Protein AF-0000000070112935 (afdb_homodimer)

pLDDT: mean 85.72, std 12.42, range [43.59, 98.5]

Nearest PDB structures (foldseek):
  8iyj-assembly1_V9  TM=4.401E-01  e=3.530E+00  Mus musculus
  8iyj-assembly1_V9  TM=4.356E-01  e=3.530E+00  Mus musculus

Radius of gyration: 22.97 Å; Cα contacts (8 Å, |Δi|>4): 124; chains: 2; bounding box: 24×84×44 Å

Solvent-accessible surface area (backbone atoms only — not comparable to full-atom values): 9910 Å² total; per-residue (Å²): 134,61,72,69,60,52,50,55,52,51,50,51,49,52,50,50,50,53,52,49,54,52,50,50,52,51,52,53,50,51,49,50,53,53,49,52,65,73,33,54,91,50,32,91,42,75,54,36,54,51,50,50,52,25,49,54,41,27,49,49,10,49,50,37,28,52,52,25,52,48,53,51,49,50,52,51,52,53,51,48,52,51,50,52,52,51,50,52,52,53,59,70,70,101,136,61,72,70,58,52,49,54,52,52,51,51,49,53,52,49,49,54,51,49,54,53,51,50,53,49,52,54,51,52,50,51,54,53,48,51,64,73,34,53,92,48,31,92,43,74,53,37,54,52,50,51,51,26,49,54,40,27,49,50,11,50,50,37,28,52,51,24,52,48,52,50,49,50,50,52,51,53,50,48,51,51,50,50,51,5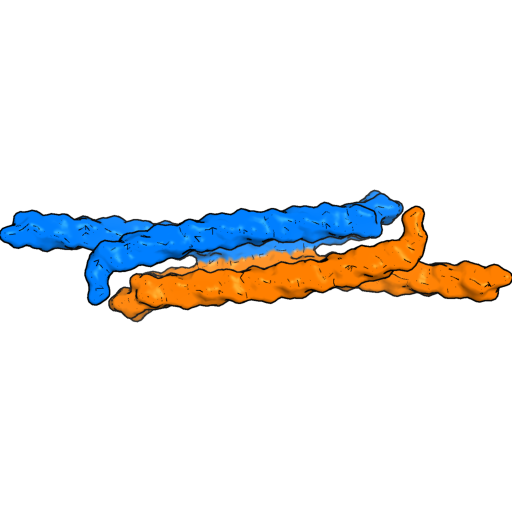0,50,51,52,53,59,69,71,100

Secondary structure (DSSP, 8-state):
--HHHHHHHHHHHHHHHHHHHHHHHHHHHHHHHHHHHHTGGGIIIIIHHHHHHHHHHHHHHHHHHHHHHHHHHHHHHHHHHHHHHHHHHHHHH-/--HHHHHHHHHHHHHHHHHHHHHHHHHHHHHHHHHHHHTGGGIIIIIHHHHHHHHHHHHHHHHHHHHHHHHHHHHHHHHHHHHHHHHHHHHHH-

Foldseek 3Di:
DDLVVLVVVLVVLVVVLVVVLVVLVVVLVVVLVVQCVVCVVVCPDPSVVVSVVVSVVVVVVSVVVNVVSVVVSVVSVVVSVVSVVVVVVVVVVD/DDLVVLVVVLVVLVVVLVVVLVVLVVVLVVVLVVQCVVCVVVCPDPSVVVSVVVSVVVVVVSVVVNVVSVVVSVVSVVVSVVSVVVVVVVVVVD

InterPro domains:
  IPR010310 Type VII secretion system ESAT-6-like [PF06013] (3-88)
  IPR010310 Type VII secretion system ESAT-6-like [TIGR03930] (3-92)
  IPR036689 ESAT-6-like superfamily [SSF140453] (2-92)

Structure (mmCIF, N/CA/C/O backbone):
data_AF-0000000070112935-model_v1
#
loop_
_entity.id
_entity.type
_ent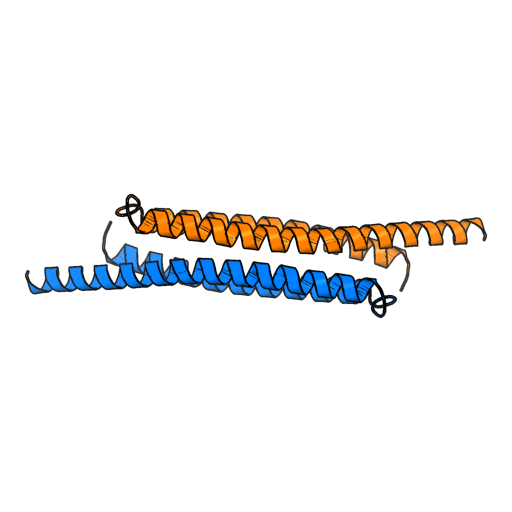ity.pdbx_description
1 polymer 'ESAT-6-like protein'
#
loop_
_atom_site.group_PDB
_atom_site.id
_atom_site.type_symbol
_atom_site.label_atom_id
_atom_site.label_alt_id
_atom_site.label_comp_id
_atom_site.label_asym_id
_atom_site.label_entity_id
_atom_site.label_seq_id
_atom_site.pdbx_PDB_ins_code
_atom_site.Cartn_x
_atom_site.Cartn_y
_atom_site.Cartn_z
_atom_site.occupancy
_atom_site.B_iso_or_equiv
_atom_site.auth_seq_id
_atom_site.auth_comp_id
_atom_site.auth_asym_id
_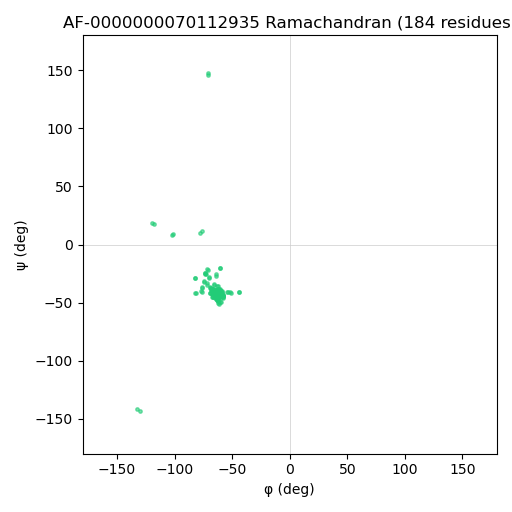atom_site.auth_atom_id
_atom_site.pdbx_PDB_model_num
ATOM 1 N N . MET A 1 1 ? 4.086 32.625 4.281 1 43.69 1 MET A N 1
ATOM 2 C CA . MET A 1 1 ? 3.27 31.5 3.836 1 43.69 1 MET A CA 1
ATOM 3 C C . MET A 1 1 ? 1.814 31.688 4.254 1 43.69 1 MET A C 1
ATOM 5 O O . MET A 1 1 ? 1.516 31.812 5.441 1 43.69 1 MET A O 1
ATOM 9 N N . SER A 1 2 ? 0.888 32.188 3.506 1 51.88 2 SER A N 1
ATOM 10 C CA . SER A 1 2 ? -0.446 32.625 3.898 1 51.88 2 SER A CA 1
ATOM 11 C C . SER A 1 2 ? -1.343 31.453 4.242 1 51.88 2 SER A C 1
ATOM 13 O O . SER A 1 2 ? -1.05 30.312 3.865 1 51.88 2 SER A O 1
ATOM 15 N N . ILE A 1 3 ? -2.236 31.641 5.195 1 59.41 3 ILE A N 1
ATOM 16 C CA . ILE A 1 3 ? -3.236 30.75 5.781 1 59.41 3 ILE A CA 1
ATOM 17 C C . ILE A 1 3 ? -3.953 29.984 4.672 1 59.41 3 ILE A C 1
ATOM 19 O O . ILE A 1 3 ? -4.184 28.781 4.793 1 59.41 3 ILE A O 1
ATOM 23 N N . THR A 1 4 ? -4.273 30.672 3.531 1 57.66 4 THR A N 1
ATOM 24 C CA . THR A 1 4 ? -5.004 30.062 2.424 1 57.66 4 THR A CA 1
ATOM 25 C C . THR A 1 4 ? -4.184 28.953 1.771 1 57.66 4 THR A C 1
ATOM 27 O O . THR A 1 4 ? -4.723 27.891 1.429 1 57.66 4 THR A O 1
ATOM 30 N N . TYR A 1 5 ? -2.945 29.109 1.72 1 61.94 5 TYR A N 1
ATOM 31 C CA . TYR A 1 5 ? -2.074 28.109 1.099 1 61.94 5 TYR A CA 1
ATOM 32 C C . TYR A 1 5 ? -1.991 26.844 1.95 1 61.94 5 TYR A C 1
ATOM 34 O O . TYR A 1 5 ? -2.002 25.734 1.422 1 61.94 5 TYR A O 1
ATOM 42 N N . ASN A 1 6 ? -2.303 27.031 3.229 1 75.75 6 ASN A N 1
ATOM 43 C CA . ASN A 1 6 ? -2.188 25.891 4.137 1 75.75 6 ASN A CA 1
ATOM 44 C C . ASN A 1 6 ? -3.416 24.984 4.062 1 75.75 6 ASN A C 1
ATOM 46 O O . ASN A 1 6 ? -3.293 23.766 4.023 1 75.75 6 ASN A O 1
ATOM 50 N N . PHE A 1 7 ? -4.539 25.688 3.711 1 79.12 7 PHE A N 1
ATOM 51 C CA . PHE A 1 7 ? -5.762 24.891 3.609 1 79.12 7 PHE A CA 1
ATOM 52 C C . PHE A 1 7 ? -5.781 24.094 2.312 1 79.12 7 PHE A C 1
ATOM 54 O O . PHE A 1 7 ? -6.199 22.938 2.299 1 79.12 7 PHE A O 1
ATOM 61 N N . GLY A 1 8 ? -5.348 24.656 1.228 1 84.38 8 GLY A N 1
ATOM 62 C CA . GLY A 1 8 ? -5.27 23.969 -0.05 1 84.38 8 GLY A CA 1
ATOM 63 C C . GLY A 1 8 ? -4.344 22.766 -0.023 1 84.38 8 GLY A C 1
ATOM 64 O O . GLY A 1 8 ? -4.688 21.703 -0.533 1 84.38 8 GLY A O 1
ATOM 65 N N . GLN A 1 9 ? -3.287 23 0.636 1 86.19 9 GLN A N 1
ATOM 66 C CA . GLN A 1 9 ? -2.295 21.938 0.73 1 86.19 9 GLN A CA 1
ATOM 67 C C . GLN A 1 9 ? -2.812 20.781 1.58 1 86.19 9 GLN A C 1
ATOM 69 O O . GLN A 1 9 ? -2.568 19.609 1.265 1 86.19 9 GLN A O 1
ATOM 74 N N . ILE A 1 10 ? -3.533 21.141 2.656 1 87.88 10 ILE A N 1
ATOM 75 C CA . ILE A 1 10 ? -4.109 20.125 3.523 1 87.88 10 ILE A CA 1
ATOM 76 C C . ILE A 1 10 ? -5.145 19.312 2.746 1 87.88 10 ILE A C 1
ATOM 78 O O . ILE A 1 10 ? -5.168 18.078 2.836 1 87.88 10 ILE A O 1
ATOM 82 N N . ASN A 1 11 ? -5.945 20 2.029 1 88.44 11 ASN A N 1
ATOM 83 C CA . ASN A 1 11 ? -6.945 19.328 1.208 1 88.44 11 ASN A CA 1
ATOM 84 C C . ASN A 1 11 ? -6.293 18.422 0.161 1 88.44 11 ASN A C 1
ATOM 86 O O . ASN A 1 11 ? -6.758 17.312 -0.082 1 88.44 11 ASN A O 1
ATOM 90 N N . ASP A 1 12 ? -5.262 18.875 -0.482 1 92.62 12 ASP A N 1
ATOM 91 C CA . ASP A 1 12 ? -4.547 18.094 -1.479 1 92.62 12 ASP A CA 1
ATOM 92 C C . ASP A 1 12 ? -4.004 16.797 -0.871 1 92.62 12 ASP A C 1
ATOM 94 O O . ASP A 1 12 ? -4.062 15.742 -1.497 1 92.62 12 ASP A O 1
ATOM 98 N N . VAL A 1 13 ? -3.527 16.906 0.315 1 93.25 13 VAL A N 1
ATOM 99 C CA . VAL A 1 13 ? -2.961 15.742 0.984 1 93.25 13 VAL A CA 1
ATOM 100 C C . VAL A 1 13 ? -4.07 14.75 1.332 1 93.25 13 VAL A C 1
ATOM 102 O O . VAL A 1 13 ? -3.908 13.539 1.168 1 93.25 13 VAL A O 1
ATOM 105 N N . ALA A 1 14 ? -5.18 15.203 1.793 1 92 14 ALA A N 1
ATOM 106 C CA . ALA A 1 14 ? -6.32 14.344 2.096 1 92 14 ALA A CA 1
ATOM 107 C C . ALA A 1 14 ? -6.77 13.578 0.857 1 92 14 ALA A C 1
ATOM 109 O O . ALA A 1 14 ? -7.059 12.383 0.933 1 92 14 ALA A O 1
ATOM 110 N N . VAL A 1 15 ? -6.805 14.344 -0.232 1 94.75 15 VAL A N 1
ATOM 111 C CA . VAL A 1 15 ? -7.203 13.727 -1.492 1 94.75 15 VAL A CA 1
ATOM 112 C C . VAL A 1 15 ? -6.176 12.672 -1.899 1 94.75 15 VAL A C 1
ATOM 114 O O . VAL A 1 15 ? -6.539 11.578 -2.33 1 94.75 15 VAL A O 1
ATOM 117 N N . ALA A 1 16 ? -4.918 12.992 -1.75 1 96.38 16 ALA A N 1
ATOM 118 C CA . ALA A 1 16 ? -3.84 12.062 -2.084 1 96.38 16 ALA A CA 1
ATOM 119 C C . ALA A 1 16 ? -3.924 10.797 -1.232 1 96.38 16 ALA A C 1
ATOM 121 O O . ALA A 1 16 ? -3.703 9.695 -1.73 1 96.38 16 ALA A O 1
ATOM 122 N N . ILE A 1 17 ? -4.254 10.953 0.032 1 96.94 17 ILE A N 1
ATOM 123 C CA . ILE A 1 17 ? -4.41 9.812 0.925 1 96.94 17 ILE A CA 1
ATOM 124 C C . ILE A 1 17 ? -5.535 8.914 0.419 1 96.94 17 ILE A C 1
ATOM 126 O O . ILE A 1 17 ? -5.363 7.695 0.3 1 96.94 17 ILE A O 1
ATOM 130 N N . GLY A 1 18 ? -6.66 9.492 0.154 1 96.81 18 GLY A N 1
ATOM 131 C CA . GLY A 1 18 ? -7.781 8.727 -0.357 1 96.81 18 GLY A CA 1
ATOM 132 C C . GLY A 1 18 ? -7.469 8 -1.652 1 96.81 18 GLY A C 1
ATOM 133 O O . GLY A 1 18 ? -7.828 6.832 -1.816 1 96.81 18 GLY A O 1
ATOM 134 N N . THR A 1 19 ? -6.816 8.703 -2.578 1 97.56 19 THR A N 1
ATOM 135 C CA . THR A 1 19 ? -6.43 8.117 -3.855 1 97.56 19 THR A CA 1
ATOM 136 C C . THR A 1 19 ? -5.484 6.934 -3.646 1 97.56 19 THR A C 1
ATOM 138 O O . THR A 1 19 ? -5.664 5.871 -4.246 1 97.56 19 THR A O 1
ATOM 141 N N . PHE A 1 20 ? -4.539 7.137 -2.775 1 97.81 20 PHE A N 1
ATOM 142 C CA . PHE A 1 20 ? -3.58 6.078 -2.482 1 97.81 20 PHE A CA 1
ATOM 143 C C . PHE A 1 20 ? -4.281 4.867 -1.876 1 97.81 20 PHE A C 1
ATOM 145 O O . PHE A 1 20 ? -4.023 3.732 -2.279 1 97.81 20 PHE A O 1
ATOM 152 N N . GLU A 1 21 ? -5.113 5.039 -0.929 1 97.62 21 GLU A N 1
ATOM 153 C CA . GLU A 1 21 ? -5.812 3.939 -0.274 1 97.62 21 GLU A CA 1
ATOM 154 C C . GLU A 1 21 ? -6.621 3.123 -1.279 1 97.62 21 GLU A C 1
ATOM 156 O O . GLU A 1 21 ? -6.613 1.892 -1.234 1 97.62 21 GLU A O 1
ATOM 161 N N . GLY A 1 22 ? -7.309 3.863 -2.143 1 97.75 22 GLY A N 1
ATOM 162 C CA . GLY A 1 22 ? -8.07 3.191 -3.182 1 97.75 22 GLY A CA 1
ATOM 163 C C . GLY A 1 22 ? -7.207 2.387 -4.133 1 97.75 22 GLY A C 1
ATOM 164 O O . GLY A 1 22 ? -7.551 1.256 -4.484 1 97.75 22 GLY A O 1
ATOM 165 N N . GLN A 1 23 ? -6.109 2.998 -4.566 1 97.75 23 GLN A N 1
ATOM 166 C CA . GLN A 1 23 ? -5.188 2.32 -5.469 1 97.75 23 GLN A CA 1
ATOM 167 C C . GLN A 1 23 ? -4.574 1.088 -4.805 1 97.75 23 GLN A C 1
ATOM 169 O O . GLN A 1 23 ? -4.434 0.042 -5.441 1 97.75 23 GLN A O 1
ATOM 174 N N . MET A 1 24 ? -4.207 1.166 -3.586 1 98.19 24 MET A N 1
ATOM 175 C CA . MET A 1 24 ? -3.641 0.045 -2.842 1 98.19 24 MET A CA 1
ATOM 176 C C . MET A 1 24 ? -4.625 -1.12 -2.779 1 98.19 24 MET A C 1
ATOM 178 O O . MET A 1 24 ? -4.266 -2.256 -3.094 1 98.19 24 MET A O 1
ATOM 182 N N . ASP A 1 25 ? -5.844 -0.83 -2.406 1 97.88 25 ASP A N 1
ATOM 183 C CA . ASP A 1 25 ? -6.863 -1.87 -2.312 1 97.88 25 ASP A CA 1
ATOM 184 C C . ASP A 1 25 ? -7.105 -2.525 -3.672 1 97.88 25 ASP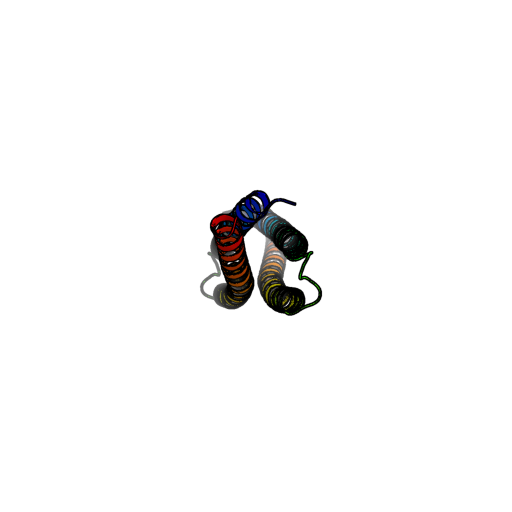 A C 1
ATOM 186 O O . ASP A 1 25 ? -7.215 -3.748 -3.766 1 97.88 25 ASP A O 1
ATOM 190 N N . GLN A 1 26 ? -7.195 -1.677 -4.656 1 98 26 GLN A N 1
ATOM 191 C CA . GLN A 1 26 ? -7.449 -2.186 -6 1 98 26 GLN A CA 1
ATOM 192 C C . GLN A 1 26 ? -6.309 -3.084 -6.473 1 98 26 GLN A C 1
ATOM 194 O O . GLN A 1 26 ? -6.547 -4.16 -7.023 1 98 26 GLN A O 1
ATOM 199 N N . GLN A 1 27 ? -5.094 -2.652 -6.293 1 97.44 27 GLN A N 1
ATOM 200 C CA . GLN A 1 27 ? -3.939 -3.426 -6.742 1 97.44 27 GLN A CA 1
ATOM 201 C C . GLN A 1 27 ? -3.828 -4.742 -5.98 1 97.44 27 GLN A C 1
ATOM 203 O O . GLN A 1 27 ? -3.527 -5.781 -6.566 1 97.44 27 GLN A O 1
ATOM 208 N N . LEU A 1 28 ? -4.074 -4.73 -4.668 1 97.88 28 LEU A N 1
ATOM 209 C CA . LEU A 1 28 ? -4.047 -5.957 -3.875 1 97.88 28 LEU A CA 1
ATOM 210 C C . LEU A 1 28 ? -5.145 -6.914 -4.324 1 97.88 28 LEU A C 1
ATOM 212 O O . LEU A 1 28 ? -4.926 -8.125 -4.402 1 97.88 28 LEU A O 1
ATOM 216 N N . ASN A 1 29 ? -6.336 -6.398 -4.656 1 97.38 29 ASN A N 1
ATOM 217 C CA . ASN A 1 29 ? -7.43 -7.219 -5.176 1 97.38 29 ASN A CA 1
ATOM 218 C C . ASN A 1 29 ? -7.082 -7.82 -6.531 1 97.38 29 ASN A C 1
ATOM 220 O O . ASN A 1 29 ? -7.391 -8.984 -6.797 1 97.38 29 ASN A O 1
ATOM 224 N N . ASP A 1 30 ? -6.484 -7.051 -7.418 1 97.19 30 ASP A N 1
ATOM 225 C CA . ASP A 1 30 ? -6.062 -7.543 -8.727 1 97.19 30 ASP A CA 1
ATOM 226 C C . ASP A 1 30 ? -5.043 -8.672 -8.586 1 97.19 30 ASP A C 1
ATOM 228 O O . ASP A 1 30 ? -5.094 -9.656 -9.328 1 97.19 30 ASP A O 1
ATOM 232 N N . LEU A 1 31 ? -4.121 -8.516 -7.645 1 95.81 31 LEU A N 1
ATOM 233 C CA . LEU A 1 31 ? -3.115 -9.547 -7.402 1 95.81 31 LEU A CA 1
ATOM 234 C C . LEU A 1 31 ? -3.76 -10.82 -6.871 1 95.81 31 LEU A C 1
ATOM 236 O O . LEU A 1 31 ? -3.406 -11.922 -7.293 1 95.81 31 LEU A O 1
ATOM 240 N N . TYR A 1 32 ? -4.691 -10.672 -5.949 1 94.25 32 TYR A N 1
ATOM 241 C CA . TYR A 1 32 ? -5.402 -11.852 -5.457 1 94.25 32 TYR A CA 1
ATOM 242 C C . TYR A 1 32 ? -6.098 -12.586 -6.598 1 94.25 32 TYR A C 1
ATOM 244 O O . TYR A 1 32 ? -6.031 -13.812 -6.688 1 94.25 32 TYR A O 1
ATOM 252 N N . THR A 1 33 ? -6.793 -11.859 -7.477 1 93.31 33 THR A N 1
ATOM 253 C CA . THR A 1 33 ? -7.48 -12.438 -8.625 1 93.31 33 THR A CA 1
ATOM 254 C C . THR A 1 33 ? -6.496 -13.164 -9.539 1 93.31 33 THR A C 1
ATOM 256 O O . THR A 1 33 ? -6.77 -14.273 -10 1 93.31 33 THR A O 1
ATOM 259 N N . ALA A 1 34 ? -5.344 -12.555 -9.758 1 91.19 34 ALA A N 1
ATOM 260 C CA . ALA A 1 34 ? -4.305 -13.18 -10.578 1 91.19 34 ALA A CA 1
ATOM 261 C C . ALA A 1 34 ? -3.809 -14.469 -9.938 1 91.19 34 ALA A C 1
ATOM 263 O O . ALA A 1 34 ? -3.613 -15.477 -10.625 1 91.19 34 ALA A O 1
ATOM 264 N N . PHE A 1 35 ? -3.619 -14.477 -8.617 1 89.62 35 PHE A N 1
ATOM 265 C CA . PHE A 1 35 ? -3.189 -15.672 -7.902 1 89.62 35 PHE A CA 1
ATOM 266 C C . PHE A 1 35 ? -4.227 -16.781 -8.031 1 89.62 35 PHE A C 1
ATOM 268 O O . PHE A 1 35 ? -3.879 -17.922 -8.32 1 89.62 35 PHE A O 1
ATOM 275 N N . THR A 1 36 ? -5.496 -16.484 -7.844 1 87.75 36 THR A N 1
ATOM 276 C CA . THR A 1 36 ? -6.562 -17.484 -7.906 1 87.75 36 THR A CA 1
ATOM 277 C C . THR A 1 36 ? -6.648 -18.094 -9.297 1 87.75 36 THR A C 1
ATOM 279 O O . THR A 1 36 ? -6.918 -19.297 -9.438 1 87.75 36 THR A O 1
ATOM 282 N N . GLN A 1 37 ? -6.414 -17.344 -10.312 1 86.12 37 GLN A N 1
ATOM 283 C CA . GLN A 1 37 ? -6.434 -17.828 -11.688 1 86.12 37 GLN A CA 1
ATOM 284 C C . GLN A 1 37 ? -5.262 -18.766 -11.945 1 86.12 37 GLN A C 1
ATOM 286 O O . GLN A 1 37 ? -5.418 -19.797 -12.617 1 86.12 37 GLN A O 1
ATOM 291 N N . LEU A 1 38 ? -4.125 -18.469 -11.367 1 84.12 38 LEU A N 1
ATOM 292 C CA . LEU A 1 38 ? -2.922 -19.266 -11.578 1 84.12 38 LEU A CA 1
ATOM 293 C C . LEU A 1 38 ? -3 -20.578 -10.82 1 84.12 38 LEU A C 1
ATOM 295 O O . LEU A 1 38 ? -2.486 -21.609 -11.281 1 84.12 38 LEU A O 1
ATOM 299 N N . PHE A 1 39 ? -3.65 -20.578 -9.711 1 78.62 39 PHE A N 1
ATOM 300 C CA . PHE A 1 39 ? -3.73 -21.781 -8.875 1 78.62 39 PHE A CA 1
ATOM 301 C C . PHE A 1 39 ? -5.074 -22.484 -9.055 1 78.62 39 PHE A C 1
ATOM 303 O O . PHE A 1 39 ? -5.438 -23.344 -8.266 1 78.62 39 PHE A O 1
ATOM 310 N N . ALA A 1 40 ? -5.812 -22.078 -9.969 1 72.56 40 ALA A N 1
ATOM 311 C CA . ALA A 1 40 ? -7.176 -22.578 -10.148 1 72.56 40 ALA A CA 1
ATOM 312 C C . ALA A 1 40 ? -7.207 -24.094 -10.172 1 72.56 40 ALA A C 1
ATOM 314 O O . ALA A 1 40 ? -8.109 -24.719 -9.602 1 72.56 40 ALA A O 1
ATOM 315 N N . ALA A 1 41 ? -6.258 -24.734 -10.844 1 66.44 41 ALA A N 1
ATOM 316 C CA . ALA A 1 41 ? -6.258 -26.188 -10.953 1 66.44 41 ALA A CA 1
ATOM 317 C C . ALA A 1 41 ? -5.922 -26.844 -9.609 1 66.44 41 ALA A C 1
ATOM 319 O O . ALA A 1 41 ? -6.254 -28 -9.375 1 66.44 41 ALA A O 1
ATOM 320 N N . ASP A 1 42 ? -5.203 -26.219 -8.82 1 64.25 42 ASP A N 1
ATOM 321 C CA . ASP A 1 42 ? -4.77 -26.766 -7.543 1 64.25 42 ASP A CA 1
ATOM 322 C C . ASP A 1 42 ? -5.289 -25.922 -6.379 1 64.25 42 ASP A C 1
ATOM 324 O O . ASP A 1 42 ? -4.707 -25.922 -5.293 1 64.25 42 ASP A O 1
ATOM 328 N N . TRP A 1 43 ? -6.332 -25.078 -6.652 1 64.25 43 TRP A N 1
ATOM 329 C CA . TRP A 1 43 ? -6.797 -24.141 -5.645 1 64.25 43 TRP A CA 1
ATOM 330 C C . TRP A 1 43 ? -7.363 -24.859 -4.43 1 64.25 43 TRP A C 1
ATOM 332 O O . TRP A 1 43 ? -7.207 -24.406 -3.297 1 64.25 43 TRP A O 1
ATOM 342 N N . THR A 1 44 ? -7.848 -26.094 -4.613 1 63.41 44 THR A N 1
ATOM 343 C CA . THR A 1 44 ? -8.508 -26.812 -3.529 1 63.41 44 THR A CA 1
ATOM 344 C C . THR A 1 44 ? -7.484 -27.391 -2.562 1 63.41 44 THR A C 1
ATOM 346 O O . THR A 1 44 ? -7.828 -27.797 -1.448 1 63.41 44 THR A O 1
ATOM 349 N N . GLY A 1 45 ? -6.297 -27.062 -2.656 1 71.44 45 GLY A N 1
ATOM 350 C CA . GLY A 1 45 ? -5.305 -27.672 -1.783 1 71.44 45 GLY A CA 1
ATOM 351 C C . GLY A 1 45 ? -4.414 -26.656 -1.095 1 71.44 45 GLY A C 1
ATOM 352 O O . GLY A 1 45 ? -4.879 -25.594 -0.685 1 71.44 45 GLY A O 1
ATOM 353 N N . ALA A 1 46 ? -3.25 -26.969 -0.956 1 74.19 46 ALA A N 1
ATOM 354 C CA . ALA A 1 46 ? -2.203 -26.25 -0.249 1 74.19 46 ALA A CA 1
ATOM 355 C C . ALA A 1 46 ? -1.985 -24.859 -0.865 1 74.19 46 ALA A C 1
ATOM 357 O O . ALA A 1 46 ? -1.699 -23.891 -0.154 1 74.19 46 ALA A O 1
ATOM 358 N N . ALA A 1 47 ? -2.436 -24.75 -2.094 1 77 47 ALA A N 1
ATOM 359 C CA . ALA A 1 47 ? -2.223 -23.484 -2.789 1 77 47 ALA A CA 1
ATOM 360 C C . ALA A 1 47 ? -3.277 -22.453 -2.389 1 77 47 ALA A C 1
ATOM 362 O O . ALA A 1 47 ? -2.953 -21.297 -2.127 1 77 47 ALA A O 1
ATOM 363 N N . GLY A 1 48 ? -4.543 -22.859 -2.275 1 81.94 48 GLY A N 1
ATOM 364 C CA . GLY A 1 48 ? -5.621 -21.984 -1.854 1 81.94 48 GLY A CA 1
ATOM 365 C C . GLY A 1 48 ? -5.457 -21.469 -0.435 1 81.94 48 GLY A C 1
ATOM 366 O O . GLY A 1 48 ? -5.668 -20.281 -0.167 1 81.94 48 GLY A O 1
ATOM 367 N N . GLU A 1 49 ? -4.996 -22.359 0.376 1 84.69 49 GLU A N 1
ATOM 368 C CA . GLU A 1 49 ? -4.766 -21.984 1.767 1 84.69 49 GLU A CA 1
ATOM 369 C C . GLU A 1 49 ? -3.645 -20.953 1.88 1 84.69 49 GLU A C 1
ATOM 371 O O . GLU A 1 49 ? -3.742 -20 2.662 1 84.69 49 GLU A O 1
ATOM 376 N N . ALA A 1 50 ? -2.611 -21.141 1.155 1 84.19 50 ALA A N 1
ATOM 377 C CA . ALA A 1 50 ? -1.482 -20.219 1.161 1 84.19 50 ALA A CA 1
ATOM 378 C C . ALA A 1 50 ? -1.909 -18.828 0.688 1 84.19 50 ALA A C 1
ATOM 380 O O . ALA A 1 50 ? -1.495 -17.812 1.259 1 84.19 50 ALA A O 1
ATOM 381 N N . CYS A 1 51 ? -2.77 -18.828 -0.33 1 87.38 51 CYS A N 1
ATOM 382 C CA . CYS A 1 51 ? -3.256 -17.562 -0.863 1 87.38 51 CYS A CA 1
ATOM 383 C C . CYS A 1 51 ? -4.152 -16.859 0.145 1 87.38 51 CYS A C 1
ATOM 385 O O . CYS A 1 51 ? -4.055 -15.641 0.321 1 87.38 51 CYS A O 1
ATOM 387 N N . ASP A 1 52 ? -4.918 -17.609 0.774 1 90.5 52 ASP A N 1
ATOM 388 C CA . ASP A 1 52 ? -5.816 -17.031 1.768 1 90.5 52 ASP A CA 1
ATOM 389 C C . ASP A 1 52 ? -5.039 -16.469 2.953 1 90.5 52 ASP A C 1
ATOM 391 O O . ASP A 1 52 ? -5.371 -15.398 3.473 1 90.5 52 ASP A O 1
ATOM 395 N N . GLN A 1 53 ? -4.059 -17.203 3.357 1 92.69 53 GLN A N 1
ATOM 396 C CA . GLN A 1 53 ? -3.213 -16.719 4.445 1 92.69 53 GLN A CA 1
ATOM 397 C C . GLN A 1 53 ? -2.5 -15.43 4.059 1 92.69 53 GLN A C 1
ATOM 399 O O . GLN A 1 53 ? -2.436 -14.492 4.852 1 92.69 53 GLN A O 1
ATOM 404 N N . ALA A 1 54 ? -2 -15.414 2.898 1 93.31 54 ALA A N 1
ATOM 405 C CA . ALA A 1 54 ? -1.344 -14.211 2.406 1 93.31 54 ALA A CA 1
ATOM 406 C C . ALA A 1 54 ? -2.32 -13.039 2.354 1 93.31 54 ALA A C 1
ATOM 408 O O . ALA A 1 54 ? -1.971 -11.914 2.713 1 93.31 54 ALA A O 1
ATOM 409 N N . ARG A 1 55 ? -3.494 -13.32 1.875 1 95.56 55 ARG A N 1
ATOM 410 C CA . ARG A 1 55 ? -4.52 -12.281 1.783 1 95.56 55 ARG A CA 1
ATOM 411 C C . ARG A 1 55 ? -4.824 -11.695 3.156 1 95.56 55 ARG A C 1
ATOM 413 O O . ARG A 1 55 ? -4.969 -10.477 3.295 1 95.56 55 ARG A O 1
ATOM 420 N N . GLN A 1 56 ? -4.945 -12.547 4.168 1 96.88 56 GLN A N 1
ATOM 421 C CA . GLN A 1 56 ? -5.195 -12.086 5.527 1 96.88 56 GLN A CA 1
ATOM 422 C C . GLN A 1 56 ? -4.066 -11.18 6.016 1 96.88 56 GLN A C 1
ATOM 424 O O . GLN A 1 56 ? -4.316 -10.117 6.598 1 96.88 56 GLN A O 1
ATOM 429 N N . LYS A 1 57 ? -2.93 -11.578 5.734 1 97.06 57 LYS A N 1
ATOM 430 C CA . LYS A 1 57 ? -1.765 -10.828 6.191 1 97.06 57 LYS A CA 1
ATOM 431 C C . LYS A 1 57 ? -1.677 -9.477 5.496 1 97.06 57 LYS A C 1
ATOM 433 O O . LYS A 1 57 ? -1.416 -8.453 6.141 1 97.06 57 LYS A O 1
ATOM 438 N N . TRP A 1 58 ? -1.9 -9.523 4.121 1 97.81 58 TRP A N 1
ATOM 439 C CA . TRP A 1 58 ? -1.759 -8.227 3.467 1 97.81 58 TRP A CA 1
ATOM 440 C C . TRP A 1 58 ? -2.945 -7.328 3.785 1 97.81 58 TRP A C 1
ATOM 442 O O . TRP A 1 58 ? -2.818 -6.102 3.787 1 97.81 58 TRP A O 1
ATOM 452 N N . ASN A 1 59 ? -4.09 -7.879 4.113 1 98 59 ASN A N 1
ATOM 453 C CA . ASN A 1 59 ? -5.203 -7.059 4.574 1 98 59 ASN A CA 1
ATOM 454 C C . ASN A 1 59 ? -4.902 -6.41 5.922 1 98 59 ASN A C 1
ATOM 456 O O . ASN A 1 59 ? -5.297 -5.27 6.172 1 98 59 ASN A O 1
ATOM 460 N N . GLN A 1 60 ? -4.258 -7.156 6.738 1 97.88 60 GLN A N 1
ATOM 461 C CA . GLN A 1 60 ? -3.82 -6.59 8.008 1 97.88 60 GLN A CA 1
ATOM 462 C C . GLN A 1 60 ? -2.844 -5.438 7.793 1 97.88 60 GLN A C 1
ATOM 464 O O . GLN A 1 60 ? -2.965 -4.387 8.43 1 97.88 60 GLN A O 1
ATOM 469 N N . GLY A 1 61 ? -1.868 -5.668 6.965 1 98.5 61 GLY A N 1
ATOM 470 C CA . GLY A 1 61 ? -0.932 -4.609 6.633 1 98.5 61 GLY A CA 1
ATOM 471 C C . GLY A 1 61 ? -1.604 -3.385 6.039 1 98.5 61 GLY A C 1
ATOM 472 O O . GLY A 1 61 ? -1.292 -2.254 6.414 1 98.5 61 GLY A O 1
ATOM 473 N N . ALA A 1 62 ? -2.549 -3.592 5.129 1 98.5 62 ALA A N 1
ATOM 474 C CA . ALA A 1 62 ? -3.283 -2.496 4.504 1 98.5 62 ALA A CA 1
ATOM 475 C C . ALA A 1 62 ? -4.07 -1.701 5.539 1 98.5 62 ALA A C 1
ATOM 477 O O . ALA A 1 62 ? -4.098 -0.469 5.496 1 98.5 62 ALA A O 1
ATOM 478 N N . THR A 1 63 ? -4.715 -2.436 6.449 1 98.31 63 THR A N 1
ATOM 479 C CA . THR A 1 63 ? -5.48 -1.786 7.508 1 98.31 63 THR A CA 1
ATOM 480 C C . THR A 1 63 ? -4.574 -0.927 8.383 1 98.31 63 THR A C 1
ATOM 482 O O . THR A 1 63 ? -4.938 0.19 8.758 1 98.31 63 THR A O 1
ATOM 485 N N . GLU A 1 64 ? -3.365 -1.439 8.688 1 98.06 64 GLU A N 1
ATOM 486 C CA . GLU A 1 64 ? -2.4 -0.68 9.477 1 98.06 64 GLU A CA 1
ATOM 487 C C . GLU A 1 64 ? -1.99 0.604 8.766 1 98.06 64 GLU A C 1
ATOM 489 O O . GLU A 1 64 ? -1.922 1.67 9.375 1 98.06 64 GLU A O 1
ATOM 494 N N . ILE A 1 65 ? -1.763 0.491 7.512 1 98.44 65 ILE A N 1
ATOM 495 C CA . ILE A 1 65 ? -1.368 1.647 6.715 1 98.44 65 ILE A CA 1
ATOM 496 C C . ILE A 1 65 ? -2.498 2.674 6.699 1 98.44 65 ILE A C 1
ATOM 498 O O . ILE A 1 65 ? -2.273 3.857 6.961 1 98.44 65 ILE A O 1
ATOM 502 N N . LYS A 1 66 ? -3.697 2.27 6.461 1 98.38 66 LYS A N 1
ATOM 503 C CA . LYS A 1 66 ? -4.848 3.168 6.383 1 98.38 66 LYS A CA 1
ATOM 504 C C . LYS A 1 66 ? -5.105 3.85 7.723 1 98.38 66 LYS A C 1
ATOM 506 O O . LYS A 1 66 ? -5.418 5.039 7.77 1 98.38 66 LYS A O 1
ATOM 511 N N . THR A 1 67 ? -4.957 3.104 8.766 1 97.75 67 THR A N 1
ATOM 512 C CA . THR A 1 67 ? -5.148 3.643 10.109 1 97.75 67 THR A CA 1
ATOM 513 C C . THR A 1 67 ? -4.109 4.719 10.414 1 97.75 67 THR A C 1
ATOM 515 O O . THR A 1 67 ? -4.441 5.773 10.961 1 97.75 67 THR A O 1
ATOM 518 N N . ALA A 1 68 ? -2.873 4.43 10.07 1 97 68 ALA A N 1
ATOM 519 C CA . ALA A 1 68 ? -1.793 5.387 10.289 1 97 68 ALA A CA 1
ATOM 520 C C . ALA A 1 68 ? -2.025 6.664 9.492 1 97 68 ALA A C 1
ATOM 522 O O . ALA A 1 68 ? -1.879 7.77 10.023 1 97 68 ALA A O 1
ATOM 523 N N . LEU A 1 69 ? -2.404 6.562 8.258 1 96.81 69 LEU A N 1
ATOM 524 C CA . LEU A 1 69 ? -2.646 7.711 7.391 1 96.81 69 LEU A CA 1
ATOM 525 C C . LEU A 1 69 ? -3.865 8.5 7.863 1 96.81 69 LEU A C 1
ATOM 527 O O . LEU A 1 69 ? -3.873 9.727 7.812 1 96.81 69 LEU A O 1
ATOM 531 N N . ALA A 1 70 ? -4.906 7.758 8.328 1 94.69 70 ALA A N 1
ATOM 532 C CA . ALA A 1 70 ? -6.094 8.414 8.867 1 94.69 70 ALA A CA 1
ATOM 533 C C . ALA A 1 70 ? -5.75 9.242 10.102 1 94.69 70 ALA A C 1
ATOM 535 O O . ALA A 1 70 ? -6.27 10.352 10.273 1 94.69 70 ALA A O 1
ATOM 536 N N . SER A 1 71 ? -4.906 8.742 10.883 1 93.31 71 SER A N 1
ATOM 537 C CA . SER A 1 71 ? -4.488 9.453 12.086 1 93.31 71 SER A CA 1
ATOM 538 C C . SER A 1 71 ? -3.803 10.773 11.742 1 93.31 71 SER A C 1
ATOM 540 O O . SER A 1 71 ? -4.098 11.805 12.344 1 93.31 71 SER A O 1
ATOM 542 N N . VAL A 1 72 ? -2.928 10.719 10.797 1 90.69 72 VAL A N 1
ATOM 543 C CA . VAL A 1 72 ? -2.24 11.938 10.383 1 90.69 72 VAL A CA 1
ATOM 544 C C . VAL A 1 72 ? -3.23 12.891 9.711 1 90.69 72 VAL A C 1
ATOM 546 O O . VAL A 1 72 ? -3.18 14.102 9.922 1 90.69 72 VAL A O 1
ATOM 549 N N . GLY A 1 73 ? -4.094 12.297 8.852 1 88.31 73 GLY A N 1
ATOM 550 C CA . GLY A 1 73 ? -5.137 13.109 8.234 1 88.31 73 GLY A CA 1
ATOM 551 C C . GLY A 1 73 ? -5.984 13.859 9.242 1 88.31 73 GLY A C 1
ATOM 552 O O . GLY A 1 73 ? -6.32 15.023 9.031 1 88.31 73 GLY A O 1
ATOM 553 N N . MET A 1 74 ? -6.324 13.266 10.305 1 88.69 74 MET A N 1
ATOM 554 C CA . MET A 1 74 ? -7.113 13.883 11.367 1 88.69 74 MET A CA 1
ATOM 555 C C . MET A 1 74 ? -6.336 15.016 12.031 1 88.69 74 MET A C 1
ATOM 557 O O . MET A 1 74 ? -6.898 16.078 12.32 1 88.69 74 MET A O 1
ATOM 561 N N . ARG A 1 75 ? -5.102 14.797 12.25 1 85 75 ARG A N 1
ATOM 562 C CA . ARG A 1 75 ? -4.258 15.82 12.844 1 85 75 ARG A CA 1
ATOM 563 C C . ARG A 1 75 ? -4.109 17.016 11.914 1 85 75 ARG A C 1
ATOM 565 O O . ARG A 1 75 ? -4.137 18.172 12.359 1 85 75 ARG A O 1
ATOM 572 N N . LEU A 1 76 ? -3.975 16.781 10.648 1 83.31 76 LEU A N 1
ATOM 573 C CA . LEU A 1 76 ? -3.918 17.828 9.648 1 83.31 76 LEU A CA 1
ATOM 574 C C . LEU A 1 76 ? -5.215 18.641 9.625 1 83.31 76 LEU A C 1
ATOM 576 O O . LEU A 1 76 ? -5.191 19.859 9.531 1 83.31 76 LEU A O 1
ATOM 580 N N . GLY A 1 77 ? -6.332 17.922 9.703 1 82.88 77 GLY A N 1
ATOM 581 C CA . GLY A 1 77 ? -7.617 18.594 9.766 1 82.88 77 GLY A CA 1
ATOM 582 C C . GLY A 1 77 ? -7.77 19.484 10.984 1 82.88 77 GLY A C 1
ATOM 583 O O . GLY A 1 77 ? -8.273 20.594 10.891 1 82.88 77 GLY A O 1
ATOM 584 N N . ALA A 1 78 ? -7.367 19.016 12.125 1 82.25 78 ALA A N 1
ATOM 585 C CA . ALA A 1 78 ? -7.426 19.781 13.367 1 82.25 78 ALA A CA 1
ATOM 586 C C . ALA A 1 78 ? -6.52 21.016 13.297 1 82.25 78 ALA A C 1
ATOM 588 O O . ALA A 1 78 ? -6.883 22.094 13.789 1 82.25 78 ALA A O 1
ATOM 589 N N . SER A 1 79 ? -5.383 20.844 12.711 1 77.06 79 SER A N 1
ATOM 590 C CA . SER A 1 79 ? -4.449 21.953 12.539 1 77.06 79 SER A CA 1
ATOM 591 C C . SER A 1 79 ? -5.031 23.031 11.633 1 77.06 79 SER A C 1
ATOM 593 O O . SER A 1 79 ? -4.906 24.219 11.914 1 77.06 79 SER A O 1
ATOM 595 N N . ALA A 1 80 ? -5.656 22.609 10.602 1 77.88 80 ALA A N 1
ATOM 596 C CA . ALA A 1 80 ? -6.301 23.547 9.68 1 77.88 80 ALA A CA 1
ATOM 597 C C . ALA A 1 80 ? -7.41 24.328 10.375 1 77.88 80 ALA A C 1
ATOM 599 O O . ALA A 1 80 ? -7.539 25.547 10.18 1 77.88 80 ALA A O 1
ATOM 600 N N . GLU A 1 81 ? -8.211 23.656 11.133 1 80.5 81 GLU A N 1
ATOM 601 C CA . GLU A 1 81 ? -9.297 24.312 11.859 1 80.5 81 GLU A CA 1
ATOM 602 C C . GLU A 1 81 ? -8.758 25.328 12.859 1 80.5 81 GLU A C 1
ATOM 604 O O . GLU A 1 81 ? -9.32 26.406 13.016 1 80.5 81 GLU A O 1
ATOM 609 N N . ARG A 1 82 ? -7.766 24.969 13.523 1 77.56 82 ARG A N 1
ATOM 610 C CA . ARG A 1 82 ? -7.148 25.875 14.484 1 77.56 82 ARG A CA 1
ATOM 611 C C . ARG A 1 82 ? -6.613 27.125 13.797 1 77.56 82 ARG A C 1
ATOM 613 O O . ARG A 1 82 ? -6.793 28.234 14.297 1 77.56 82 ARG A O 1
ATOM 620 N N . MET A 1 83 ? -6.031 26.922 12.742 1 74.25 83 MET A N 1
ATOM 621 C CA . MET A 1 83 ? -5.5 28.047 11.992 1 74.25 83 MET A CA 1
ATOM 622 C C . MET A 1 83 ? -6.625 28.953 11.492 1 74.25 83 MET A C 1
ATOM 624 O O . MET A 1 83 ? -6.492 30.172 11.492 1 74.25 83 MET A O 1
ATOM 628 N N . GLN A 1 84 ? -7.609 28.328 11.023 1 75.69 84 GLN A N 1
ATOM 629 C CA . GLN A 1 84 ? -8.766 29.109 10.578 1 75.69 84 GLN A CA 1
ATOM 630 C C . GLN A 1 84 ? -9.344 29.938 11.719 1 75.69 84 GLN A C 1
ATOM 632 O O . GLN A 1 84 ? -9.734 31.094 11.516 1 75.69 84 GLN A O 1
ATOM 637 N N . GLN A 1 85 ? -9.43 29.422 12.859 1 79.62 85 GLN A N 1
ATOM 638 C CA . GLN A 1 85 ? -9.922 30.125 14.031 1 79.62 85 GLN A CA 1
ATOM 639 C C . GLN A 1 85 ? -9.031 31.312 14.383 1 79.62 85 GLN A C 1
ATOM 641 O O . GLN A 1 85 ? -9.516 32.406 14.688 1 79.62 85 GLN A O 1
ATOM 646 N N . ILE A 1 86 ? -7.797 31.125 14.289 1 74.56 86 ILE A N 1
ATOM 647 C CA . ILE A 1 86 ? -6.832 32.188 14.602 1 74.56 86 ILE A CA 1
ATOM 648 C C . ILE A 1 86 ? -6.965 33.312 13.594 1 74.56 86 ILE A C 1
ATOM 650 O O . ILE A 1 86 ? -6.965 34.5 13.977 1 74.56 86 ILE A O 1
ATOM 654 N N . ASP A 1 87 ? -7.16 32.969 12.438 1 75.5 87 ASP A N 1
ATOM 655 C CA . ASP A 1 87 ? -7.309 33.969 11.383 1 75.5 87 ASP A CA 1
ATOM 656 C C . ASP A 1 87 ? -8.586 34.781 11.578 1 75.5 87 ASP A C 1
ATOM 658 O O . ASP A 1 87 ? -8.594 36 11.375 1 75.5 87 ASP A O 1
ATOM 662 N N . GLN A 1 88 ? -9.594 34.094 11.859 1 79.44 88 GLN A N 1
ATOM 663 C CA . GLN A 1 88 ? -10.859 34.781 12.117 1 79.44 88 GLN A CA 1
ATOM 664 C C . GLN A 1 88 ? -10.742 35.719 13.305 1 79.44 88 GLN A C 1
ATOM 666 O O . GLN A 1 88 ? -11.297 36.812 13.281 1 79.44 88 GLN A O 1
ATOM 671 N N . GLN A 1 89 ? -10.023 35.344 14.328 1 81.38 89 GLN A N 1
ATOM 672 C CA . GLN A 1 89 ? -9.812 36.188 15.508 1 81.38 89 GLN A CA 1
ATOM 673 C C . GLN A 1 89 ? -8.984 37.406 15.172 1 81.38 89 GLN A C 1
ATOM 675 O O . GLN A 1 89 ? -9.266 38.5 15.656 1 81.38 89 GLN A O 1
ATOM 680 N N . ILE A 1 90 ? -8.023 37.219 14.367 1 76.19 90 ILE A N 1
ATOM 681 C CA . ILE A 1 90 ? -7.16 38.312 13.961 1 76.19 90 ILE A CA 1
ATOM 682 C C . ILE A 1 90 ? -7.949 39.312 13.102 1 76.19 90 ILE A C 1
ATOM 684 O O . ILE A 1 90 ? -7.852 40.5 13.297 1 76.19 90 ILE A O 1
ATOM 688 N N . ALA A 1 91 ? -8.781 38.812 12.312 1 81.69 91 ALA A N 1
ATOM 689 C CA . ALA A 1 91 ? -9.578 39.625 11.414 1 81.69 91 ALA A CA 1
ATOM 690 C C . ALA A 1 91 ? -10.656 40.406 12.18 1 81.69 91 ALA A C 1
ATOM 692 O O . ALA A 1 91 ? -10.961 41.562 11.852 1 81.69 91 ALA A O 1
ATOM 693 N N . ALA A 1 92 ? -11.148 39.781 13.172 1 84.12 92 ALA A N 1
ATOM 694 C CA . ALA A 1 92 ? -12.211 40.438 13.938 1 84.12 92 ALA A CA 1
ATOM 695 C C . ALA A 1 92 ? -11.648 41.531 14.844 1 84.12 92 ALA A C 1
ATOM 697 O O . ALA A 1 92 ? -12.359 42.469 15.211 1 84.12 92 ALA A O 1
ATOM 698 N N . GLY A 1 93 ? -10.5 41.125 15.312 1 72.56 93 GLY A N 1
ATOM 699 C CA . GLY A 1 93 ? -9.898 42.156 16.141 1 72.56 93 GLY A CA 1
ATOM 700 C C . GLY A 1 93 ? -9.344 43.312 15.344 1 72.56 93 GLY A C 1
ATOM 701 O O . GLY A 1 93 ? -9.109 44.406 15.898 1 72.56 93 GLY A O 1
ATOM 702 N N . MET A 1 94 ? -8.992 43.062 14.086 1 59.25 94 MET A N 1
ATOM 703 C CA . MET A 1 94 ? -8.562 44.219 13.32 1 59.25 94 MET A CA 1
ATOM 704 C C . MET A 1 94 ? -9.766 45.031 12.797 1 59.25 94 MET A C 1
ATOM 706 O O . MET A 1 94 ? -9.75 46.25 12.789 1 59.25 94 MET A O 1
ATOM 710 N N . MET B 1 1 ? -5.148 -25.453 -21.578 1 43.59 1 MET B N 1
ATOM 711 C CA . MET B 1 1 ? -4.348 -24.344 -21.062 1 43.59 1 MET B CA 1
ATOM 712 C C . MET B 1 1 ? -2.871 -24.719 -21.016 1 43.59 1 MET B C 1
ATOM 714 O O . MET B 1 1 ? -2.482 -25.641 -20.297 1 43.59 1 MET B O 1
ATOM 718 N N . SER B 1 2 ? -2 -24.5 -21.969 1 51.5 2 SER B N 1
ATOM 719 C CA . SER B 1 2 ? -0.667 -25.062 -22.156 1 51.5 2 SER B CA 1
ATOM 720 C C . SER B 1 2 ? 0.316 -24.5 -21.125 1 51.5 2 SER B C 1
ATOM 722 O O . SER B 1 2 ? 0.054 -23.484 -20.5 1 51.5 2 SER B O 1
ATOM 724 N N . ILE B 1 3 ? 1.291 -25.312 -20.719 1 59.31 3 ILE B N 1
ATOM 725 C CA . ILE B 1 3 ? 2.389 -25.141 -19.781 1 59.31 3 ILE B CA 1
ATOM 726 C C . ILE B 1 3 ? 3.049 -23.781 -20 1 59.31 3 ILE B C 1
ATOM 728 O O . ILE B 1 3 ? 3.357 -23.078 -19.031 1 59.31 3 ILE B O 1
ATOM 732 N N . THR B 1 4 ? 3.234 -23.359 -21.281 1 57.69 4 THR B N 1
ATOM 733 C CA . THR B 1 4 ? 3.889 -22.109 -21.625 1 57.69 4 THR B CA 1
ATOM 734 C C . THR B 1 4 ? 3.07 -20.922 -21.141 1 57.69 4 THR B C 1
ATOM 736 O O . THR B 1 4 ? 3.625 -19.938 -20.641 1 57.69 4 THR B O 1
ATOM 739 N N . TYR B 1 5 ? 1.826 -21.016 -21.141 1 61.97 5 TYR B N 1
ATOM 740 C CA . TYR B 1 5 ? 0.955 -19.922 -20.719 1 61.97 5 TYR B CA 1
ATOM 741 C C . TYR B 1 5 ? 1.027 -19.719 -19.219 1 61.97 5 TYR B C 1
ATOM 743 O O . TYR B 1 5 ? 1.04 -18.594 -18.734 1 61.97 5 TYR B O 1
ATOM 751 N N . ASN B 1 6 ? 1.456 -20.766 -18.547 1 75.75 6 ASN B N 1
ATOM 752 C CA . ASN B 1 6 ? 1.497 -20.688 -17.094 1 75.75 6 ASN B CA 1
ATOM 753 C C . ASN B 1 6 ? 2.758 -19.984 -16.594 1 75.75 6 ASN B C 1
ATOM 755 O O . ASN B 1 6 ? 2.693 -19.141 -15.703 1 75.75 6 ASN B O 1
ATOM 759 N N . PHE B 1 7 ? 3.805 -20.141 -17.469 1 79.12 7 PHE B N 1
ATOM 760 C CA . PHE B 1 7 ? 5.047 -19.484 -17.078 1 79.12 7 PHE B CA 1
ATOM 761 C C . PHE B 1 7 ? 4.969 -17.984 -17.328 1 79.12 7 PHE B C 1
ATOM 763 O O . PHE B 1 7 ? 5.441 -17.188 -16.516 1 79.12 7 PHE B O 1
ATOM 770 N N . GLY B 1 8 ? 4.406 -17.562 -18.422 1 84.38 8 GLY B N 1
ATOM 771 C CA . GLY B 1 8 ? 4.227 -16.156 -18.734 1 84.38 8 GLY B CA 1
ATOM 772 C C . GLY B 1 8 ? 3.367 -15.422 -17.719 1 84.38 8 GLY B C 1
ATOM 773 O O . GLY B 1 8 ? 3.709 -14.32 -17.297 1 84.38 8 GLY B O 1
ATOM 774 N N . GLN B 1 9 ? 2.363 -16.125 -17.359 1 86.19 9 GLN B N 1
ATOM 775 C CA . GLN B 1 9 ? 1.442 -15.531 -16.391 1 86.19 9 GLN B CA 1
ATOM 776 C C . GLN B 1 9 ? 2.1 -15.375 -15.023 1 86.19 9 GLN B C 1
ATOM 778 O O . GLN B 1 9 ? 1.88 -14.375 -14.336 1 86.19 9 GLN B O 1
ATOM 783 N N . ILE B 1 10 ? 2.92 -16.375 -14.672 1 87.88 10 ILE B N 1
ATOM 784 C CA . ILE B 1 10 ? 3.633 -16.312 -13.398 1 87.88 10 ILE B CA 1
ATOM 785 C C . ILE B 1 10 ? 4.617 -15.148 -13.414 1 87.88 10 ILE B C 1
ATOM 787 O O . ILE B 1 10 ? 4.715 -14.406 -12.438 1 87.88 10 ILE B O 1
ATOM 791 N N . ASN B 1 11 ? 5.301 -15.039 -14.477 1 88.38 11 ASN B N 1
ATOM 792 C CA . ASN B 1 11 ? 6.238 -13.922 -14.609 1 88.38 11 ASN B CA 1
ATOM 793 C C . ASN B 1 11 ? 5.523 -12.578 -14.562 1 88.38 11 ASN B C 1
ATOM 795 O O . ASN B 1 11 ? 6.012 -11.633 -13.938 1 88.38 11 ASN B O 1
ATOM 799 N N . ASP B 1 12 ? 4.414 -12.461 -15.211 1 92.62 12 ASP B N 1
ATOM 800 C CA . ASP B 1 12 ? 3.637 -11.227 -15.203 1 92.62 12 ASP B CA 1
ATOM 801 C C . ASP B 1 12 ? 3.223 -10.852 -13.781 1 92.62 12 ASP B C 1
ATOM 803 O O . ASP B 1 12 ? 3.268 -9.68 -13.406 1 92.62 12 ASP B O 1
ATOM 807 N N . VAL B 1 13 ? 2.871 -11.82 -13.039 1 93.31 13 VAL B N 1
ATOM 808 C CA . VAL B 1 13 ? 2.436 -11.578 -11.672 1 93.31 13 VAL B CA 1
ATOM 809 C C . VAL B 1 13 ? 3.625 -11.133 -10.82 1 93.31 13 VAL B C 1
ATOM 811 O O . VAL B 1 13 ? 3.504 -10.211 -10.008 1 93.31 13 VAL B O 1
ATOM 814 N N . ALA B 1 14 ? 4.75 -11.719 -10.977 1 92 14 ALA B N 1
ATOM 815 C CA . ALA B 1 14 ? 5.957 -11.32 -10.258 1 92 14 ALA B CA 1
ATOM 816 C C . ALA B 1 14 ? 6.312 -9.867 -10.547 1 92 14 ALA B C 1
ATOM 818 O O . ALA B 1 14 ? 6.668 -9.117 -9.633 1 92 14 ALA B O 1
ATOM 819 N N . VAL B 1 15 ? 6.188 -9.562 -11.836 1 94.69 15 VAL B N 1
ATOM 820 C CA . VAL B 1 15 ? 6.477 -8.195 -12.242 1 94.69 15 V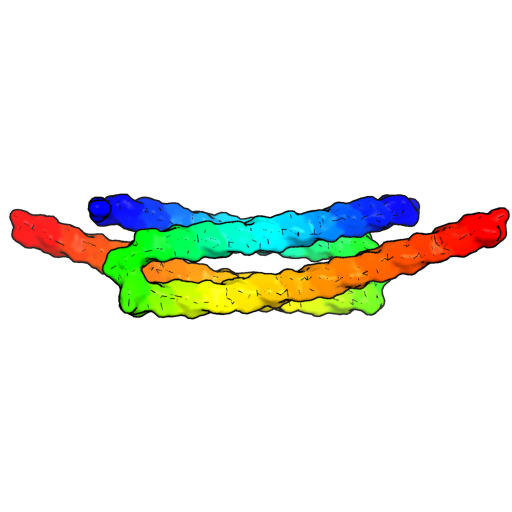AL B CA 1
ATOM 821 C C . VAL B 1 15 ? 5.465 -7.242 -11.617 1 94.69 15 VAL B C 1
ATOM 823 O O . VAL B 1 15 ? 5.832 -6.172 -11.117 1 94.69 15 VAL B O 1
ATOM 826 N N . ALA B 1 16 ? 4.215 -7.629 -11.617 1 96.38 16 ALA B N 1
ATOM 827 C CA . ALA B 1 16 ? 3.154 -6.812 -11.031 1 96.38 16 ALA B CA 1
ATOM 828 C C . ALA B 1 16 ? 3.389 -6.605 -9.531 1 96.38 16 ALA B C 1
ATOM 830 O O . ALA B 1 16 ? 3.172 -5.512 -9.008 1 96.38 16 ALA B O 1
ATOM 831 N N . ILE B 1 17 ? 3.854 -7.625 -8.867 1 97 17 ILE B N 1
ATOM 832 C CA . ILE B 1 17 ? 4.16 -7.523 -7.441 1 97 17 ILE B CA 1
ATOM 833 C C . ILE B 1 17 ? 5.27 -6.496 -7.223 1 97 17 ILE B C 1
ATOM 835 O O . ILE B 1 17 ? 5.145 -5.609 -6.375 1 97 17 ILE B O 1
ATOM 839 N N . GLY B 1 18 ? 6.324 -6.633 -7.961 1 96.81 18 GLY B N 1
ATOM 840 C CA . GLY B 1 18 ? 7.422 -5.688 -7.844 1 96.81 18 GLY B CA 1
ATOM 841 C C . GLY B 1 18 ? 7.012 -4.254 -8.117 1 96.81 18 GLY B C 1
ATOM 842 O O . GLY B 1 18 ? 7.406 -3.34 -7.395 1 96.81 18 GLY B O 1
ATOM 843 N N . THR B 1 19 ? 6.227 -4.07 -9.164 1 97.5 19 THR B N 1
ATOM 844 C CA . THR B 1 19 ? 5.738 -2.742 -9.531 1 97.5 19 THR B CA 1
ATOM 845 C C . THR B 1 19 ? 4.875 -2.162 -8.414 1 97.5 19 THR B C 1
ATOM 847 O O . THR B 1 19 ? 5.039 -1.001 -8.031 1 97.5 19 THR B O 1
ATOM 850 N N . PHE B 1 20 ? 4.02 -2.982 -7.891 1 97.88 20 PHE B N 1
ATOM 851 C CA . PHE B 1 20 ? 3.15 -2.547 -6.805 1 97.88 20 PHE B CA 1
ATOM 852 C C . PHE B 1 20 ? 3.969 -2.162 -5.578 1 97.88 20 PHE B C 1
ATOM 854 O O . PHE B 1 20 ? 3.73 -1.117 -4.969 1 97.88 20 PHE B O 1
ATOM 861 N N . GLU B 1 21 ? 4.883 -2.941 -5.176 1 97.56 21 GLU B N 1
ATOM 862 C CA . GLU B 1 21 ? 5.703 -2.666 -4 1 97.56 21 GLU B CA 1
ATOM 863 C C . GLU B 1 21 ? 6.438 -1.334 -4.137 1 97.56 21 GLU B C 1
ATOM 865 O O . GLU B 1 21 ? 6.496 -0.55 -3.189 1 97.56 21 GLU B O 1
ATOM 870 N N . GLY B 1 22 ? 6.992 -1.143 -5.332 1 97.81 22 GLY B N 1
ATOM 871 C CA . GLY B 1 22 ? 7.676 0.115 -5.594 1 97.81 22 GLY B CA 1
ATOM 872 C C . GLY B 1 22 ? 6.754 1.318 -5.527 1 97.81 22 GLY B C 1
ATOM 873 O O . GLY B 1 22 ? 7.113 2.348 -4.949 1 97.81 22 GLY B O 1
ATOM 874 N N . GLN B 1 23 ? 5.582 1.183 -6.148 1 97.69 23 GLN B N 1
ATOM 875 C CA . GLN B 1 23 ? 4.602 2.262 -6.137 1 97.69 23 GLN B CA 1
ATOM 876 C C . GLN B 1 23 ? 4.125 2.557 -4.715 1 97.69 23 GLN B C 1
ATOM 878 O O . GLN B 1 23 ? 3.963 3.719 -4.34 1 97.69 23 GLN B O 1
ATOM 883 N N . MET B 1 24 ? 3.891 1.573 -3.926 1 98.19 24 MET B N 1
ATOM 884 C CA . MET B 1 24 ? 3.461 1.732 -2.539 1 98.19 24 MET B CA 1
ATOM 885 C C . MET B 1 24 ? 4.5 2.504 -1.733 1 98.19 24 MET B C 1
ATOM 887 O O . MET B 1 24 ? 4.168 3.475 -1.051 1 98.19 24 MET B O 1
ATOM 891 N N . ASP B 1 25 ? 5.738 2.094 -1.838 1 97.81 25 ASP B N 1
ATOM 892 C CA . ASP B 1 25 ? 6.812 2.762 -1.108 1 97.81 25 ASP B CA 1
ATOM 893 C C . ASP B 1 25 ? 6.938 4.223 -1.533 1 97.81 25 ASP B C 1
ATOM 895 O O . ASP B 1 25 ? 7.098 5.109 -0.69 1 97.81 25 ASP B O 1
ATOM 899 N N . GLN B 1 26 ? 6.879 4.406 -2.834 1 98 26 GLN B N 1
ATOM 900 C CA . GLN B 1 26 ? 7.016 5.762 -3.361 1 98 26 GLN B CA 1
ATOM 901 C C . GLN B 1 26 ? 5.879 6.656 -2.877 1 98 26 GLN B C 1
ATOM 903 O O . GLN B 1 26 ? 6.109 7.789 -2.459 1 98 26 GLN B O 1
ATOM 908 N N . GLN B 1 27 ? 4.652 6.176 -2.951 1 97.38 27 GLN B N 1
ATOM 909 C CA . GLN B 1 27 ? 3.496 6.969 -2.543 1 97.38 27 GLN B CA 1
ATOM 910 C C . GLN B 1 27 ? 3.531 7.266 -1.047 1 97.38 27 GLN B C 1
ATOM 912 O O . GLN B 1 27 ? 3.229 8.383 -0.624 1 97.38 27 GLN B O 1
ATOM 917 N N . LEU B 1 28 ? 3.926 6.297 -0.223 1 97.81 28 LEU B N 1
ATOM 918 C CA . LEU B 1 28 ? 4.047 6.512 1.215 1 97.81 28 LEU B CA 1
ATOM 919 C C . LEU B 1 28 ? 5.133 7.535 1.522 1 97.81 28 LEU B C 1
ATOM 921 O O . LEU B 1 28 ? 4.965 8.383 2.402 1 97.81 28 LEU B O 1
ATOM 925 N N . ASN B 1 29 ? 6.262 7.496 0.8 1 97.31 29 ASN B N 1
ATOM 926 C CA . ASN B 1 29 ? 7.328 8.477 0.956 1 97.31 29 ASN B CA 1
ATOM 927 C C . ASN B 1 29 ? 6.871 9.875 0.556 1 97.31 29 ASN B C 1
ATOM 929 O O . ASN B 1 29 ? 7.207 10.859 1.221 1 97.31 29 ASN B O 1
ATOM 933 N N . ASP B 1 30 ? 6.145 9.992 -0.545 1 97.12 30 ASP B N 1
ATOM 934 C CA . ASP B 1 30 ? 5.609 11.273 -0.993 1 97.12 30 ASP B CA 1
ATOM 935 C C . ASP B 1 30 ? 4.668 11.867 0.052 1 97.12 30 ASP B C 1
ATOM 937 O O . ASP B 1 30 ? 4.688 13.078 0.296 1 97.12 30 ASP B O 1
ATOM 941 N N . LEU B 1 31 ? 3.84 11.023 0.656 1 95.69 31 LEU B N 1
ATOM 942 C CA . LEU B 1 31 ? 2.916 11.477 1.69 1 95.69 31 LEU B CA 1
ATOM 943 C C . LEU B 1 31 ? 3.674 11.953 2.926 1 95.69 31 LEU B C 1
ATOM 945 O O . LEU B 1 31 ? 3.33 12.977 3.512 1 95.69 31 LEU B O 1
ATOM 949 N N . TYR B 1 32 ? 4.711 11.227 3.303 1 94.19 32 TYR B N 1
ATOM 950 C CA . TYR B 1 32 ? 5.527 11.672 4.426 1 94.19 32 TYR B CA 1
ATOM 951 C C . TYR B 1 32 ? 6.125 13.047 4.152 1 94.19 32 TYR B C 1
ATOM 953 O O . TYR B 1 32 ? 6.102 13.93 5.02 1 94.19 32 TYR B O 1
ATOM 961 N N . THR B 1 33 ? 6.676 13.242 2.975 1 93.31 33 THR B N 1
ATOM 962 C CA . THR B 1 33 ? 7.258 14.516 2.576 1 93.31 33 THR B CA 1
ATOM 963 C C . THR B 1 33 ? 6.215 15.625 2.623 1 93.31 33 THR B C 1
ATOM 965 O O . THR B 1 33 ? 6.492 16.719 3.119 1 93.31 33 THR B O 1
ATOM 968 N N . ALA B 1 34 ? 5.012 15.344 2.148 1 91.06 34 ALA B N 1
ATOM 969 C CA . ALA B 1 34 ? 3.92 16.312 2.189 1 91.06 34 ALA B CA 1
ATOM 970 C C . ALA B 1 34 ? 3.557 16.672 3.627 1 91.06 34 ALA B C 1
ATOM 972 O O . ALA B 1 34 ? 3.338 17.844 3.945 1 91.06 34 ALA B O 1
ATOM 973 N N . PHE B 1 35 ? 3.527 15.695 4.52 1 89.5 35 PHE B N 1
ATOM 974 C CA . PHE B 1 35 ? 3.23 15.93 5.926 1 89.5 35 PHE B CA 1
ATOM 975 C C . PHE B 1 35 ? 4.297 16.812 6.562 1 89.5 35 PHE B C 1
ATOM 977 O O . PHE B 1 35 ? 3.977 17.766 7.27 1 89.5 35 PHE B O 1
ATOM 984 N N . THR B 1 36 ? 5.562 16.531 6.332 1 87.69 36 THR B N 1
ATOM 985 C CA . THR B 1 36 ? 6.66 17.281 6.922 1 87.69 36 THR B CA 1
ATOM 986 C C . THR B 1 36 ? 6.629 18.734 6.457 1 87.69 36 THR B C 1
ATOM 988 O O . THR B 1 36 ? 6.938 19.656 7.227 1 87.69 36 THR B O 1
ATOM 991 N N . GLN B 1 37 ? 6.25 18.984 5.246 1 86 37 GLN B N 1
ATOM 992 C CA . GLN B 1 37 ? 6.148 20.344 4.711 1 86 37 GLN B CA 1
ATOM 993 C C . GLN B 1 37 ? 5 21.094 5.363 1 86 37 GLN B C 1
ATOM 995 O O . GLN B 1 37 ? 5.129 22.281 5.668 1 86 37 GLN B O 1
ATOM 1000 N N . LEU B 1 38 ? 3.92 20.406 5.641 1 84.06 38 LEU B N 1
ATOM 1001 C CA . LEU B 1 38 ? 2.74 21.031 6.223 1 84.06 38 LEU B CA 1
ATOM 1002 C C . LEU B 1 38 ? 2.963 21.344 7.699 1 84.06 38 LEU B C 1
ATOM 1004 O O . LEU B 1 38 ? 2.441 22.344 8.211 1 84.06 38 LEU B O 1
ATOM 1008 N N . PHE B 1 39 ? 3.738 20.562 8.375 1 78.44 39 PHE B N 1
ATOM 1009 C CA . PHE B 1 39 ? 3.963 20.734 9.805 1 78.44 39 PHE B CA 1
ATOM 1010 C C . PHE B 1 39 ? 5.312 21.406 10.062 1 78.44 39 PHE B C 1
ATOM 1012 O O . PHE B 1 39 ? 5.789 21.422 11.195 1 78.44 39 PHE B O 1
ATOM 1019 N N . ALA B 1 40 ? 5.93 21.844 9.078 1 72.75 40 ALA B N 1
ATOM 1020 C CA . ALA B 1 40 ? 7.293 22.359 9.188 1 72.75 40 ALA B CA 1
ATOM 1021 C C . ALA B 1 40 ? 7.391 23.406 10.289 1 72.75 40 ALA B C 1
ATOM 1023 O O . ALA B 1 40 ? 8.367 23.438 11.039 1 72.75 40 ALA B O 1
ATOM 1024 N N . ALA B 1 41 ? 6.398 24.281 10.414 1 65.94 41 ALA B N 1
ATOM 1025 C CA . ALA B 1 41 ? 6.453 25.328 11.422 1 65.94 41 ALA B CA 1
ATOM 1026 C C . ALA B 1 41 ? 6.293 24.766 12.828 1 65.94 41 ALA B C 1
ATOM 1028 O O . ALA B 1 41 ? 6.707 25.391 13.805 1 65.94 41 ALA B O 1
ATOM 1029 N N . ASP B 1 42 ? 5.652 23.719 12.977 1 63.81 42 ASP B N 1
ATOM 1030 C CA . ASP B 1 42 ? 5.391 23.125 14.273 1 63.81 42 ASP B CA 1
ATOM 1031 C C . ASP B 1 42 ? 5.988 21.719 14.359 1 63.81 42 ASP B C 1
ATOM 1033 O O . ASP B 1 42 ? 5.516 20.875 15.133 1 63.81 42 ASP B O 1
ATOM 1037 N N . TRP B 1 43 ? 6.945 21.422 13.453 1 64 43 TRP B N 1
ATOM 1038 C CA . TRP B 1 43 ? 7.465 20.062 13.352 1 64 43 TRP B CA 1
ATOM 1039 C C . TRP B 1 43 ? 8.18 19.656 14.641 1 64 43 TRP B C 1
ATOM 1041 O O . TRP B 1 43 ? 8.125 18.5 15.055 1 64 43 TRP B O 1
ATOM 1051 N N . THR B 1 44 ? 8.719 20.625 15.383 1 63.12 44 THR B N 1
ATOM 1052 C CA . THR B 1 44 ? 9.531 20.328 16.562 1 63.12 44 THR B CA 1
ATOM 1053 C C . THR B 1 44 ? 8.648 19.922 17.734 1 63.12 44 THR B C 1
ATOM 1055 O O . THR B 1 44 ? 9.125 19.359 18.719 1 63.12 44 THR B O 1
ATOM 1058 N N . GLY B 1 45 ? 7.445 19.672 17.578 1 71.12 45 GLY B N 1
ATOM 1059 C CA . GLY B 1 45 ? 6.59 19.375 18.719 1 71.12 45 GLY B CA 1
ATOM 1060 C C . GLY B 1 45 ? 5.727 18.141 18.5 1 71.12 45 GLY B C 1
ATOM 1061 O O . GLY B 1 45 ? 6.188 17.156 17.922 1 71.12 45 GLY B O 1
ATOM 1062 N N . ALA B 1 46 ? 4.609 18.219 18.938 1 73.88 46 ALA B N 1
ATOM 1063 C CA . ALA B 1 46 ? 3.604 17.156 18.953 1 73.88 46 ALA B CA 1
ATOM 1064 C C . ALA B 1 46 ? 3.262 16.688 17.547 1 73.88 46 ALA B C 1
ATOM 1066 O O . ALA B 1 46 ? 3.008 15.508 17.312 1 73.88 46 ALA B O 1
ATOM 1067 N N . ALA B 1 47 ? 3.572 17.547 16.609 1 76.88 47 ALA B N 1
ATOM 1068 C CA . ALA B 1 47 ? 3.229 17.219 15.227 1 76.88 47 ALA B CA 1
ATOM 1069 C C . ALA B 1 47 ? 4.27 16.297 14.609 1 76.88 47 ALA B C 1
ATOM 1071 O O . ALA B 1 47 ? 3.92 15.312 13.945 1 76.88 47 ALA B O 1
ATOM 1072 N N . GLY B 1 48 ? 5.559 16.547 14.867 1 81.81 48 GLY B N 1
ATOM 1073 C CA . GLY B 1 48 ? 6.629 15.703 14.367 1 81.81 48 GLY B CA 1
ATOM 1074 C C . GLY B 1 48 ? 6.59 14.297 14.93 1 81.81 48 GLY B C 1
ATOM 1075 O O . GLY B 1 48 ? 6.766 13.328 14.195 1 81.81 48 GLY B O 1
ATOM 1076 N N . GLU B 1 49 ? 6.266 14.25 16.172 1 84.38 49 GLU B N 1
ATOM 1077 C CA . GLU B 1 49 ? 6.168 12.953 16.828 1 84.38 49 GLU B CA 1
ATOM 1078 C C . GLU B 1 49 ? 5.016 12.133 1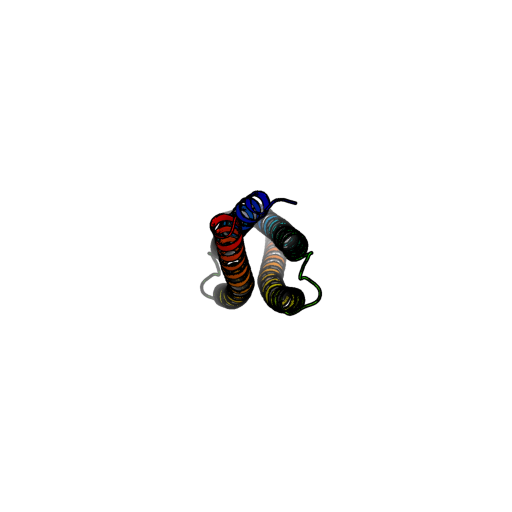6.25 1 84.38 49 GLU B C 1
ATOM 1080 O O . GLU B 1 49 ? 5.145 10.922 16.047 1 84.38 49 GLU B O 1
ATOM 1085 N N . ALA B 1 50 ? 3.918 12.75 16.031 1 84 50 ALA B N 1
ATOM 1086 C CA . ALA B 1 50 ? 2.75 12.078 15.469 1 84 50 ALA B CA 1
ATOM 1087 C C . ALA B 1 50 ? 3.055 11.539 14.078 1 84 50 ALA B C 1
ATOM 1089 O O . ALA B 1 50 ? 2.654 10.422 13.734 1 84 50 ALA B O 1
ATOM 1090 N N . CYS B 1 51 ? 3.795 12.344 13.32 1 87.12 51 CYS B N 1
ATOM 1091 C CA . CYS B 1 51 ? 4.156 11.93 11.969 1 87.12 51 CYS B CA 1
ATOM 1092 C C . CYS B 1 51 ? 5.117 10.742 12 1 87.12 51 CYS B C 1
ATOM 1094 O O . CYS B 1 51 ? 4.977 9.805 11.219 1 87.12 51 CYS B O 1
ATOM 1096 N N . ASP B 1 52 ? 5.992 10.805 12.891 1 90.12 52 ASP B N 1
ATOM 1097 C CA . ASP B 1 52 ? 6.961 9.719 13.016 1 90.12 52 ASP B CA 1
ATOM 1098 C C . ASP B 1 52 ? 6.281 8.422 13.453 1 90.12 52 ASP B C 1
ATOM 1100 O O . ASP B 1 52 ? 6.613 7.34 12.953 1 90.12 52 ASP B O 1
ATOM 1104 N N . GLN B 1 53 ? 5.398 8.555 14.367 1 92.5 53 GLN B N 1
ATOM 1105 C CA . GLN B 1 53 ? 4.648 7.387 14.812 1 92.5 53 GLN B CA 1
ATOM 1106 C C . GLN B 1 53 ? 3.836 6.789 13.672 1 92.5 53 GLN B C 1
ATOM 1108 O O . GLN B 1 53 ? 3.809 5.57 13.492 1 92.5 53 GLN B O 1
ATOM 1113 N N . ALA B 1 54 ? 3.207 7.621 12.961 1 93 54 ALA B N 1
ATOM 1114 C CA . ALA B 1 54 ? 2.443 7.16 11.805 1 93 54 ALA B CA 1
ATOM 1115 C C . ALA B 1 54 ? 3.35 6.469 10.789 1 93 54 ALA B C 1
ATOM 1117 O O . ALA B 1 54 ? 2.982 5.438 10.219 1 93 54 ALA B O 1
ATOM 1118 N N . ARG B 1 55 ? 4.469 7.074 10.555 1 95.44 55 ARG B N 1
ATOM 1119 C CA . ARG B 1 55 ? 5.426 6.504 9.609 1 95.44 55 ARG B CA 1
ATOM 1120 C C . ARG B 1 55 ? 5.844 5.102 10.031 1 95.44 55 ARG B C 1
ATOM 1122 O O . ARG B 1 55 ? 5.938 4.195 9.203 1 95.44 55 ARG B O 1
ATOM 1129 N N . GLN B 1 56 ? 6.125 4.91 11.32 1 96.81 56 GLN B N 1
ATOM 1130 C CA . GLN B 1 56 ? 6.492 3.598 11.844 1 96.81 56 GLN B CA 1
ATOM 1131 C C . GLN B 1 56 ? 5.379 2.582 11.609 1 96.81 56 GLN B C 1
ATOM 1133 O O . GLN B 1 56 ? 5.637 1.459 11.172 1 96.81 56 GLN B O 1
ATOM 1138 N N . LYS B 1 57 ? 4.242 3.012 11.859 1 97 57 LYS B N 1
ATOM 1139 C CA . LYS B 1 57 ? 3.098 2.115 11.719 1 97 57 LYS B CA 1
ATOM 1140 C C . LYS B 1 57 ? 2.869 1.732 10.266 1 97 57 LYS B C 1
ATOM 1142 O O . LYS B 1 57 ? 2.627 0.563 9.953 1 97 57 LYS B O 1
ATOM 1147 N N . TRP B 1 58 ? 2.934 2.801 9.367 1 97.75 58 TRP B N 1
ATOM 1148 C CA . TRP B 1 58 ? 2.658 2.422 7.988 1 97.75 58 TRP B CA 1
ATOM 1149 C C . TRP B 1 58 ? 3.826 1.642 7.395 1 97.75 58 TRP B C 1
ATOM 1151 O O . TRP B 1 58 ? 3.639 0.816 6.5 1 97.75 58 TRP B O 1
ATOM 1161 N N . ASN B 1 59 ? 5.027 1.818 7.891 1 97.94 59 ASN B N 1
ATOM 1162 C CA . ASN B 1 59 ? 6.145 0.983 7.465 1 97.94 59 ASN B CA 1
ATOM 1163 C C . ASN B 1 59 ? 5.961 -0.468 7.898 1 97.94 59 ASN B C 1
ATOM 1165 O O . ASN B 1 59 ? 6.32 -1.392 7.168 1 97.94 59 ASN B O 1
ATOM 1169 N N . GLN B 1 60 ? 5.441 -0.62 9.055 1 97.88 60 GLN B N 1
ATOM 1170 C CA . GLN B 1 60 ? 5.117 -1.967 9.516 1 97.88 60 GLN B CA 1
ATOM 1171 C C . GLN B 1 60 ? 4.066 -2.615 8.617 1 97.88 60 GLN B C 1
ATOM 1173 O O . GLN B 1 60 ? 4.203 -3.781 8.234 1 97.88 60 GLN B O 1
ATOM 1178 N N . GLY B 1 61 ? 3.016 -1.893 8.352 1 98.44 61 GLY B N 1
ATOM 1179 C CA . GLY B 1 61 ? 2 -2.393 7.441 1 98.44 61 GLY B CA 1
ATOM 1180 C C . GLY B 1 61 ? 2.547 -2.729 6.066 1 98.44 61 GLY B C 1
ATOM 1181 O O . GLY B 1 61 ? 2.227 -3.777 5.504 1 98.44 61 GLY B O 1
ATOM 1182 N N . ALA B 1 62 ? 3.395 -1.859 5.523 1 98.5 62 ALA B N 1
ATOM 1183 C CA . ALA B 1 62 ? 4.004 -2.086 4.215 1 98.5 62 ALA B CA 1
ATOM 1184 C C . ALA B 1 62 ? 4.859 -3.352 4.223 1 98.5 62 ALA B C 1
ATOM 1186 O O . ALA B 1 62 ? 4.82 -4.137 3.271 1 98.5 62 ALA B O 1
ATOM 1187 N N . THR B 1 63 ? 5.633 -3.516 5.289 1 98.38 63 THR B N 1
ATOM 1188 C CA . THR B 1 63 ? 6.477 -4.699 5.414 1 98.38 63 THR B CA 1
ATOM 1189 C C . THR B 1 63 ? 5.625 -5.969 5.445 1 98.38 63 THR B C 1
ATOM 1191 O O . THR B 1 63 ? 5.973 -6.969 4.816 1 98.38 63 THR B O 1
ATOM 1194 N N . GLU B 1 64 ? 4.488 -5.918 6.18 1 98.12 64 GLU B N 1
ATOM 1195 C CA . GLU B 1 64 ? 3.58 -7.059 6.23 1 98.12 64 GLU B CA 1
ATOM 1196 C C . GLU B 1 64 ? 3.033 -7.395 4.848 1 98.12 64 GLU B C 1
ATOM 1198 O O . GLU B 1 64 ? 2.982 -8.562 4.461 1 98.12 64 GLU B O 1
ATOM 1203 N N . ILE B 1 65 ? 2.67 -6.402 4.125 1 98.44 65 ILE B N 1
ATOM 1204 C CA . ILE B 1 65 ? 2.137 -6.59 2.781 1 98.44 65 ILE B CA 1
ATOM 1205 C C . ILE B 1 65 ? 3.205 -7.207 1.883 1 98.44 65 ILE B C 1
ATOM 1207 O O . ILE B 1 65 ? 2.953 -8.203 1.198 1 98.44 65 ILE B O 1
ATOM 1211 N N . LYS B 1 66 ? 4.395 -6.707 1.894 1 98.38 66 LYS B N 1
ATOM 1212 C CA . LYS B 1 66 ? 5.48 -7.188 1.047 1 98.38 66 LYS B CA 1
ATOM 1213 C C . LYS B 1 66 ? 5.852 -8.625 1.391 1 98.38 66 LYS B C 1
ATOM 1215 O O . LYS B 1 66 ? 6.113 -9.438 0.498 1 98.38 66 LYS B O 1
ATOM 1220 N N . THR B 1 67 ? 5.859 -8.922 2.652 1 97.81 67 THR B N 1
ATOM 1221 C CA . THR B 1 67 ? 6.168 -10.273 3.107 1 97.81 67 THR B CA 1
ATOM 1222 C C . THR B 1 67 ? 5.113 -11.266 2.617 1 97.81 67 THR B C 1
ATOM 1224 O O . THR B 1 67 ? 5.453 -12.352 2.148 1 97.81 67 THR B O 1
ATOM 1227 N N . ALA B 1 68 ? 3.863 -10.875 2.754 1 97.06 68 ALA B N 1
ATOM 1228 C CA . ALA B 1 68 ? 2.768 -11.727 2.297 1 97.06 68 ALA B CA 1
ATOM 1229 C C . ALA B 1 68 ? 2.85 -11.969 0.792 1 97.06 68 ALA B C 1
ATOM 1231 O O . ALA B 1 68 ? 2.711 -13.102 0.33 1 97.06 68 ALA B O 1
ATOM 1232 N N . LEU B 1 69 ? 3.084 -10.953 0.014 1 96.88 69 LEU B N 1
ATOM 1233 C CA . LEU B 1 69 ? 3.174 -11.062 -1.438 1 96.88 69 LEU B CA 1
ATOM 1234 C C . LEU B 1 69 ? 4.395 -11.875 -1.848 1 96.88 69 LEU B C 1
ATOM 1236 O O . LEU B 1 69 ? 4.336 -12.656 -2.799 1 96.88 69 LEU B O 1
ATOM 1240 N N . ALA B 1 70 ? 5.52 -11.664 -1.109 1 94.75 70 ALA B N 1
ATOM 1241 C CA . ALA B 1 70 ? 6.727 -12.445 -1.374 1 94.75 70 ALA B CA 1
ATOM 1242 C C . ALA B 1 70 ? 6.477 -13.938 -1.146 1 94.75 70 ALA B C 1
ATOM 1244 O O . ALA B 1 70 ? 6.957 -14.773 -1.909 1 94.75 70 ALA B O 1
ATOM 1245 N N . SER B 1 71 ? 5.754 -14.219 -0.159 1 93.44 71 SER B N 1
ATOM 1246 C CA . SER B 1 71 ? 5.438 -15.609 0.148 1 93.44 71 SER B CA 1
ATOM 1247 C C . SER B 1 71 ? 4.656 -16.266 -0.988 1 93.44 71 SER B C 1
ATOM 124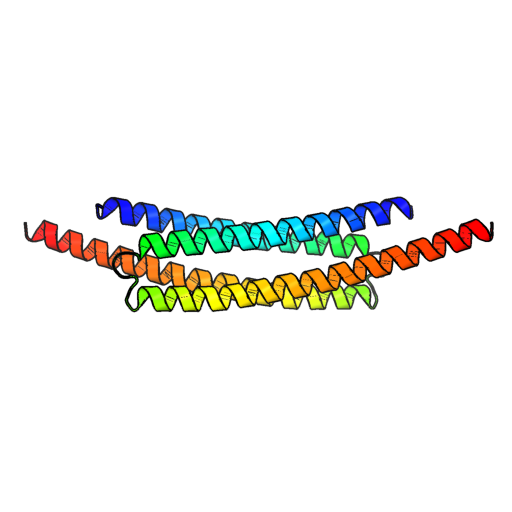9 O O . SER B 1 71 ? 4.969 -17.391 -1.397 1 93.44 71 SER B O 1
ATOM 1251 N N . VAL B 1 72 ? 3.678 -15.586 -1.479 1 90.88 72 VAL B N 1
ATOM 1252 C CA . VAL B 1 72 ? 2.893 -16.125 -2.584 1 90.88 72 VAL B CA 1
ATOM 1253 C C . VAL B 1 72 ? 3.756 -16.203 -3.842 1 90.88 72 VAL B C 1
ATOM 1255 O O . VAL B 1 72 ? 3.674 -17.172 -4.602 1 90.88 72 VAL B O 1
ATOM 1258 N N . GLY B 1 73 ? 4.535 -15.125 -4.059 1 88.31 73 GLY B N 1
ATOM 1259 C CA . GLY B 1 73 ? 5.461 -15.141 -5.184 1 88.31 73 GLY B CA 1
ATOM 1260 C C . GLY B 1 73 ? 6.383 -16.344 -5.18 1 88.31 73 GLY B C 1
ATOM 1261 O O . GLY B 1 73 ? 6.637 -16.938 -6.227 1 88.31 73 GLY B O 1
ATOM 1262 N N . MET B 1 74 ? 6.871 -16.719 -4.074 1 88.69 74 MET B N 1
ATOM 1263 C CA . MET B 1 74 ? 7.746 -17.875 -3.932 1 88.69 74 MET B CA 1
ATOM 1264 C C . MET B 1 74 ? 7 -19.156 -4.258 1 88.69 74 MET B C 1
ATOM 1266 O O . MET B 1 74 ? 7.543 -20.047 -4.914 1 88.69 74 MET B O 1
ATOM 1270 N N . ARG B 1 75 ? 5.824 -19.25 -3.807 1 85 75 ARG B N 1
ATOM 1271 C CA . ARG B 1 75 ? 5.008 -20.422 -4.09 1 85 75 ARG B CA 1
ATOM 1272 C C . ARG B 1 75 ? 4.695 -20.531 -5.578 1 85 75 ARG B C 1
ATOM 1274 O O . ARG B 1 75 ? 4.727 -21.625 -6.148 1 85 75 ARG B O 1
ATOM 1281 N N . LEU B 1 76 ? 4.43 -19.438 -6.207 1 83.25 76 LEU B N 1
ATOM 1282 C CA . LEU B 1 76 ? 4.211 -19.406 -7.648 1 83.25 76 LEU B CA 1
ATOM 1283 C C . LEU B 1 76 ? 5.457 -19.844 -8.398 1 83.25 76 LEU B C 1
ATOM 1285 O O . LEU B 1 76 ? 5.367 -20.594 -9.383 1 83.25 76 LEU B O 1
ATOM 1289 N N . GLY B 1 77 ? 6.602 -19.359 -7.941 1 82.75 77 GLY B N 1
ATOM 1290 C CA . GLY B 1 77 ? 7.852 -19.797 -8.555 1 82.75 77 GLY B CA 1
ATOM 1291 C C . GLY B 1 77 ? 8.102 -21.281 -8.43 1 82.75 77 GLY B C 1
ATOM 1292 O O . GLY B 1 77 ? 8.539 -21.922 -9.383 1 82.75 77 GLY B O 1
ATOM 1293 N N . ALA B 1 78 ? 7.855 -21.844 -7.305 1 82.12 78 ALA B N 1
ATOM 1294 C CA . ALA B 1 78 ? 8.023 -23.281 -7.07 1 82.12 78 ALA B CA 1
ATOM 1295 C C . ALA B 1 78 ? 7.062 -24.094 -7.938 1 82.12 78 ALA B C 1
ATOM 1297 O O . ALA B 1 78 ? 7.43 -25.141 -8.461 1 82.12 78 ALA B O 1
ATOM 1298 N N . SER B 1 79 ? 5.875 -23.594 -8.062 1 76.88 79 SER B N 1
ATOM 1299 C CA . SER B 1 79 ? 4.883 -24.25 -8.906 1 76.88 79 SER B CA 1
ATOM 1300 C C . SER B 1 79 ? 5.309 -24.25 -10.367 1 76.88 79 SER B C 1
ATOM 1302 O O . SER B 1 79 ? 5.164 -25.266 -11.062 1 76.88 79 SER B O 1
ATOM 1304 N N . ALA B 1 80 ? 5.824 -23.172 -10.797 1 77.69 80 ALA B N 1
ATOM 1305 C CA . ALA B 1 80 ? 6.32 -23.062 -12.172 1 77.69 80 ALA B CA 1
ATOM 1306 C C . ALA B 1 80 ? 7.465 -24.047 -12.422 1 77.69 80 ALA B C 1
ATOM 1308 O O . ALA B 1 80 ? 7.52 -24.688 -13.469 1 77.69 80 ALA B O 1
ATOM 1309 N N . GLU B 1 81 ? 8.383 -24.125 -11.508 1 80.44 81 GLU B N 1
ATOM 1310 C CA . GLU B 1 81 ? 9.508 -25.047 -11.633 1 80.44 81 GLU B CA 1
ATOM 1311 C C . GLU B 1 81 ? 9.039 -26.5 -11.688 1 80.44 81 GLU B C 1
ATOM 1313 O O . GLU B 1 81 ? 9.57 -27.297 -12.461 1 80.44 81 GLU B O 1
ATOM 1318 N N . ARG B 1 82 ? 8.156 -26.797 -10.875 1 77.44 82 ARG B N 1
ATOM 1319 C CA . ARG B 1 82 ? 7.613 -28.141 -10.852 1 77.44 82 ARG B CA 1
ATOM 1320 C C . ARG B 1 82 ? 6.949 -28.484 -12.18 1 77.44 82 ARG B C 1
ATOM 1322 O O . ARG B 1 82 ? 7.133 -29.594 -12.703 1 77.44 82 ARG B O 1
ATOM 1329 N N . MET B 1 83 ? 6.258 -27.609 -12.648 1 74.12 83 MET B N 1
ATOM 1330 C CA . MET B 1 83 ? 5.59 -27.812 -13.938 1 74.12 83 MET B CA 1
ATOM 1331 C C . MET B 1 83 ? 6.609 -27.984 -15.055 1 74.12 83 MET B C 1
ATOM 1333 O O . MET B 1 83 ? 6.422 -28.797 -15.961 1 74.12 83 MET B O 1
ATOM 1337 N N . GLN B 1 84 ? 7.566 -27.156 -15 1 75.75 84 GLN B N 1
ATOM 1338 C CA . GLN B 1 84 ? 8.625 -27.266 -15.992 1 75.75 84 GLN B CA 1
ATOM 1339 C C . GLN B 1 84 ? 9.289 -28.641 -15.945 1 75.75 84 GLN B C 1
ATOM 1341 O O . GLN B 1 84 ? 9.609 -29.234 -16.984 1 75.75 84 GLN B O 1
ATOM 1346 N N . GLN B 1 85 ? 9.531 -29.156 -14.82 1 79.62 85 GLN B N 1
ATOM 1347 C CA . GLN B 1 85 ? 10.125 -30.469 -14.641 1 79.62 85 GLN B CA 1
ATOM 1348 C C . GLN B 1 85 ? 9.219 -31.562 -15.203 1 79.62 85 GLN B C 1
ATOM 1350 O O . GLN B 1 85 ? 9.688 -32.5 -15.875 1 79.62 85 GLN B O 1
ATOM 1355 N N . ILE B 1 86 ? 8 -31.438 -14.984 1 74.5 86 ILE B N 1
ATOM 1356 C CA . ILE B 1 86 ? 7.031 -32.406 -15.469 1 74.5 86 ILE B CA 1
ATOM 1357 C C . ILE B 1 86 ? 6.996 -32.406 -16.984 1 74.5 86 ILE B C 1
ATOM 1359 O O . ILE B 1 86 ? 6.984 -33.469 -17.625 1 74.5 86 ILE B O 1
ATOM 1363 N N . ASP B 1 87 ? 7.055 -31.297 -17.484 1 75.25 87 ASP B N 1
ATOM 1364 C CA . ASP B 1 87 ? 7.043 -31.156 -18.938 1 75.25 87 ASP B CA 1
ATOM 1365 C C . ASP B 1 87 ? 8.289 -31.781 -19.562 1 75.25 87 ASP B C 1
ATOM 1367 O O . ASP B 1 87 ? 8.219 -32.438 -20.609 1 75.25 87 ASP B O 1
ATOM 1371 N N . GLN B 1 88 ? 9.352 -31.484 -18.984 1 79.12 88 GLN B N 1
ATOM 1372 C CA . GLN B 1 88 ? 10.602 -32.062 -19.469 1 79.12 88 GLN B CA 1
ATOM 1373 C C . GLN B 1 88 ? 10.57 -33.594 -19.391 1 79.12 88 GLN B C 1
ATOM 1375 O O . GLN B 1 88 ? 11.078 -34.25 -20.297 1 79.12 88 GLN B O 1
ATOM 1380 N N . GLN B 1 89 ? 10.016 -34.125 -18.375 1 81.38 89 GLN B N 1
ATOM 1381 C CA . GLN B 1 89 ? 9.906 -35.562 -18.203 1 81.38 89 GLN B CA 1
ATOM 1382 C C . GLN B 1 89 ? 8.984 -36.188 -19.25 1 81.38 89 GLN B C 1
ATOM 1384 O O . GLN B 1 89 ? 9.273 -37.25 -19.781 1 81.38 89 GLN B O 1
ATOM 1389 N N . ILE B 1 90 ? 7.949 -35.5 -19.516 1 75.88 90 ILE B N 1
ATOM 1390 C CA . ILE B 1 90 ? 6.996 -35.969 -20.516 1 75.88 90 ILE B CA 1
ATOM 1391 C C . ILE B 1 90 ? 7.637 -35.938 -21.891 1 75.88 90 ILE B C 1
ATOM 1393 O O . ILE B 1 90 ? 7.504 -36.875 -22.672 1 75.88 90 ILE B O 1
ATOM 1397 N N . ALA B 1 91 ? 8.383 -34.969 -22.156 1 81.56 91 ALA B N 1
ATOM 1398 C CA . ALA B 1 91 ? 9.039 -34.812 -23.453 1 81.56 91 ALA B CA 1
ATOM 1399 C C . ALA B 1 91 ? 10.156 -35.812 -23.641 1 81.56 91 ALA B C 1
ATOM 1401 O O . ALA B 1 91 ? 10.375 -36.312 -24.75 1 81.56 91 ALA B O 1
ATOM 1402 N N . ALA B 1 92 ? 10.781 -36.125 -22.578 1 83.94 92 ALA B N 1
ATOM 1403 C CA . ALA B 1 92 ? 11.891 -37.094 -22.688 1 83.94 92 ALA B CA 1
ATOM 1404 C C . ALA B 1 92 ? 11.375 -38.5 -22.844 1 83.94 92 ALA B C 1
ATOM 1406 O O . ALA B 1 92 ? 12.078 -39.375 -23.391 1 83.94 92 ALA B O 1
ATOM 1407 N N . GLY B 1 93 ? 10.305 -38.656 -22.125 1 71.25 93 GLY B N 1
ATOM 1408 C CA . GLY B 1 93 ? 9.758 -40 -22.281 1 71.25 93 GLY B CA 1
ATOM 1409 C C . GLY B 1 93 ? 9.078 -40.188 -23.625 1 71.25 93 GLY B C 1
ATOM 1410 O O . GLY B 1 93 ? 8.852 -41.344 -24.047 1 71.25 93 GLY B O 1
ATOM 1411 N N . MET B 1 94 ? 8.617 -39.094 -24.25 1 59.03 94 MET B N 1
ATOM 1412 C CA . MET B 1 94 ? 8.07 -39.344 -25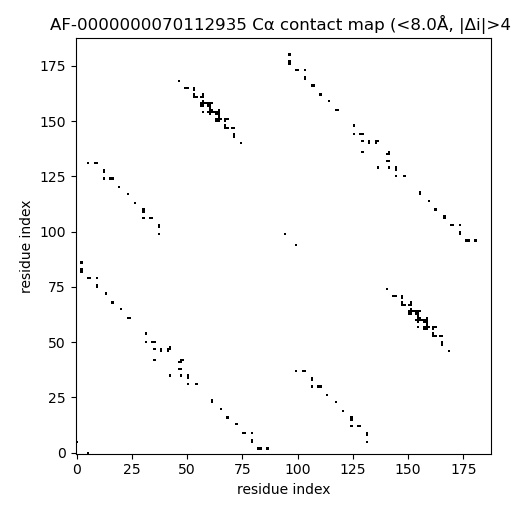.594 1 59.03 94 MET B CA 1
ATOM 1413 C C . MET B 1 94 ? 9.18 -39.406 -26.625 1 59.03 94 MET B C 1
ATOM 1415 O O . MET B 1 94 ? 9.117 -40.219 -27.547 1 59.03 94 MET B O 1
#

Organism: Actinoplanes teichomyceticus (NCBI:txid1867)

Sequence (188 aa):
MSITYNFGQINDVAVAIGTFEGQMDQQLNDLYTAFTQLFAADWTGAAGEACDQARQKWNQGATEIKTALASVGMRLGASAERMQQIDQQIAAGMMSITYNFGQINDVAVAIGTFEGQMDQQLNDLYTAFTQLFAADWTGAAGEACDQARQKWNQGATEIKTALASVGMRLGASAERMQQIDQQIAAGM